Protein AF-A0A4Y9YNP5-F1 (afdb_monomer)

Organism: NCBI:txid34475

Mean predicted aligned error: 10.09 Å

InterPro domains:
  IPR002587 Myo-inositol-1-phosphate synthase [PF07994] (88-258)
  IPR002587 Myo-inositol-1-phosphate synthase [PTHR11510] (35-258)
  IPR036291 NAD(P)-binding domain superfamily [SSF51735] (36-258)

Secondary structure (DSSP, 8-state):
-PPP------TT--PPPTTS-SSPPPTTT---SS------TTEEE-SSEEEEEEEEEEEEEEEETTEEEEEEEEEEEEEEEESSPP-EEEEEETTTSHHHHHHHHHHHHHHTT--EEETTEEE----TT-HHHH-EEEEEE-TTT-PEEEEEGGGSS----GGG-EEEEEESS---HHHHHHHH--S-HHHHHHHHHHHHHT-PPEEBP--GGGS-GGGGGG--SBPSSS-HHHHHHHHHHHT-GGGGT-SEEEEEE-SPPPPPPP---------------S---EEE----

Nearest PDB structures (foldseek):
  9f2k-assembly1_A  TM=9.676E-01  e=1.048E-27  Thermochaetoides thermophila DSM 1495
  1p1f-assembly1_A-2  TM=9.508E-01  e=9.147E-27  Saccharomyces cerevisiae
  1p1h-assembly1_B  TM=9.518E-01  e=2.125E-26  Saccharomyces cerevisiae
  1vko-assembly1_A  TM=9.655E-01  e=9.568E-26  Caenorhabditis elegans
  1jki-assembly1_A  TM=9.492E-01  e=1.458E-25  Saccharomyces cerevisiae

pLDDT: mean 84.92, std 21.15, range [25.58, 98.62]

Radius of gyration: 25.29 Å; Cα contacts (8 Å, |Δi|>4): 426; chains: 1; bounding box: 4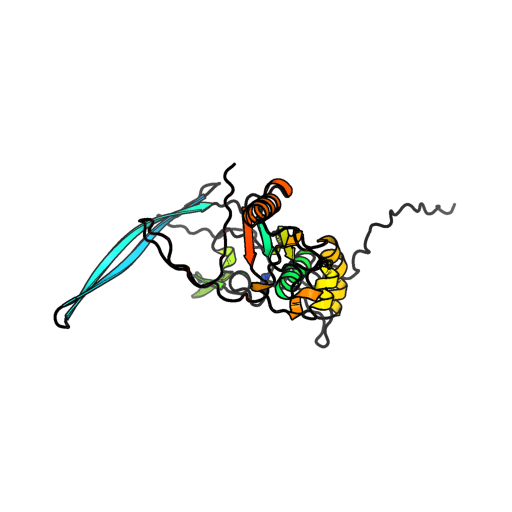9×92×60 Å

Solvent-accessible surface area (backbone atoms only — not comparable to full-atom values): 17930 Å² total; per-residue (Å²): 137,83,84,80,85,83,84,84,79,73,94,77,69,72,76,77,62,98,57,71,54,94,62,79,78,34,78,39,66,54,81,78,94,72,80,76,80,73,95,45,99,50,41,50,79,57,93,56,35,39,39,35,61,44,73,53,70,52,67,49,76,48,77,57,99,88,43,79,48,75,44,80,41,77,45,82,43,80,47,77,44,62,50,72,66,61,51,31,32,42,33,23,37,22,26,46,34,57,60,35,23,50,52,50,48,48,34,49,23,50,63,69,45,47,57,31,65,52,101,89,41,82,45,71,38,61,35,81,90,35,67,52,42,58,34,66,42,77,80,49,59,40,88,90,76,68,46,75,42,69,42,48,49,50,56,72,52,72,56,78,55,72,72,63,51,44,80,51,32,21,12,38,37,59,51,36,32,33,57,22,37,62,72,47,67,78,67,58,67,51,45,48,64,69,43,31,67,63,32,46,71,69,34,51,42,40,63,17,87,77,62,69,95,41,46,67,78,85,49,58,89,48,50,77,19,49,53,86,80,84,57,65,67,61,52,51,53,51,54,53,60,70,67,42,42,72,87,75,69,35,74,40,44,39,42,42,77,55,52,80,86,61,63,83,76,78,86,71,83,70,80,93,68,97,73,91,82,81,92,78,89,72,87,71,71,53,74,58,79,79,75,134

Sequence (292 aa):
MAPYPTANSSGLNTPESELESVLPVHPTAARRPNPIVVQSEQTAYSDEYITSSFTNRGAAVTVTDGQYLVTPTAQQYELQTARKVAKTGLMMVGWGGNNGTTLSATILANRHNIVWHTKSGVQQPNYIGSLLRASTVRLGSDPSTGKDVHVPVSDVLPMVHPNDLVLGGWDISGARMDEAMKRAQVLDWDLQRQVMPHMAALGKPLPSIYYPDFTATNQEARADHAIPGKDKQANLEHLRADASKAKHRLDRAFVSWTEHPMLHSHPCPRPTRSAPRPGASGVVCCTYTARP

Structure (mmCIF, N/CA/C/O backbone):
data_AF-A0A4Y9YNP5-F1
#
_entry.id   AF-A0A4Y9YNP5-F1
#
loop_
_atom_site.group_PDB
_atom_site.id
_atom_site.type_symbol
_atom_site.label_atom_id
_atom_site.label_alt_id
_atom_site.label_comp_id
_atom_site.label_asym_id
_atom_site.label_entity_id
_atom_site.label_seq_id
_atom_site.pdbx_PDB_ins_code
_atom_site.Cartn_x
_atom_site.Cartn_y
_atom_site.Cartn_z
_atom_site.occupancy
_atom_site.B_iso_or_equiv
_atom_site.auth_seq_id
_atom_site.auth_comp_id
_atom_site.auth_asym_id
_atom_site.auth_atom_id
_atom_site.pdbx_PDB_model_num
ATOM 1 N N . MET A 1 1 ? 1.404 -55.967 -25.606 1.00 40.06 1 MET A N 1
ATOM 2 C CA . MET A 1 1 ? 0.999 -54.668 -26.181 1.00 40.06 1 MET A CA 1
ATOM 3 C C . MET A 1 1 ? 1.544 -53.584 -25.273 1.00 40.06 1 MET A C 1
ATOM 5 O O . MET A 1 1 ? 1.126 -53.519 -24.126 1.00 40.06 1 MET A O 1
ATOM 9 N N . ALA A 1 2 ? 2.537 -52.827 -25.732 1.00 30.25 2 ALA A N 1
ATOM 10 C CA . ALA A 1 2 ? 3.023 -51.649 -25.019 1.00 30.25 2 ALA A CA 1
ATOM 11 C C . ALA A 1 2 ? 2.118 -50.455 -25.377 1.00 30.25 2 ALA A C 1
ATOM 13 O O . ALA A 1 2 ? 1.790 -50.317 -26.559 1.00 30.25 2 ALA A O 1
ATOM 14 N N . PRO A 1 3 ? 1.690 -49.611 -24.425 1.00 42.09 3 PRO A N 1
ATOM 15 C CA . PRO A 1 3 ? 0.981 -48.392 -24.773 1.00 42.09 3 PRO A CA 1
ATOM 16 C C . PRO A 1 3 ? 1.959 -47.315 -25.262 1.00 42.09 3 PRO A C 1
ATOM 18 O O . PRO A 1 3 ? 3.002 -47.069 -24.659 1.00 42.09 3 PRO A O 1
ATOM 21 N N . TYR A 1 4 ? 1.589 -46.686 -26.377 1.00 31.94 4 TYR A N 1
ATOM 22 C CA . TYR A 1 4 ? 2.235 -45.515 -26.965 1.00 31.94 4 TYR A CA 1
ATOM 23 C C . TYR A 1 4 ? 2.168 -44.2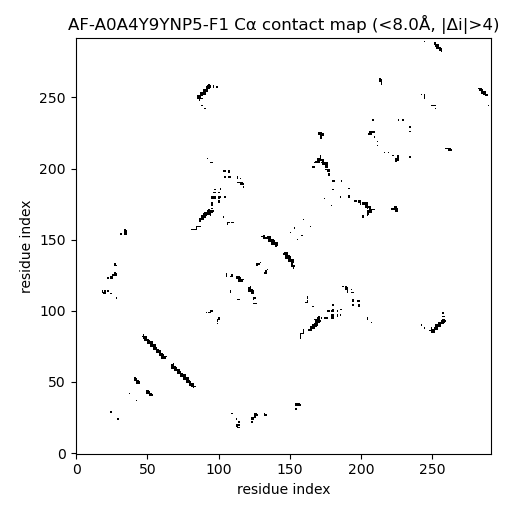97 -26.023 1.00 31.94 4 TYR A C 1
ATOM 25 O O . TYR A 1 4 ? 1.113 -44.061 -25.430 1.00 31.94 4 TYR A O 1
ATOM 33 N N . PRO A 1 5 ? 3.219 -43.461 -25.938 1.00 39.62 5 PRO A N 1
ATOM 34 C CA . PRO A 1 5 ? 3.131 -42.166 -25.281 1.00 39.62 5 PRO A CA 1
ATOM 35 C C . PRO A 1 5 ? 2.550 -41.129 -26.251 1.00 39.62 5 PRO A C 1
ATOM 37 O O . PRO A 1 5 ? 3.166 -40.781 -27.258 1.00 39.62 5 PRO A O 1
ATOM 40 N N . THR A 1 6 ? 1.364 -40.602 -25.949 1.00 37.00 6 THR A N 1
ATOM 41 C CA . THR A 1 6 ? 0.848 -39.399 -26.613 1.00 37.00 6 THR A CA 1
ATOM 42 C C . THR A 1 6 ? 1.466 -38.168 -25.963 1.00 37.00 6 THR A C 1
ATOM 44 O O . THR A 1 6 ? 1.042 -37.732 -24.893 1.00 37.00 6 THR A O 1
ATOM 47 N N . ALA A 1 7 ? 2.478 -37.610 -26.622 1.00 42.31 7 ALA A N 1
ATOM 48 C CA . ALA A 1 7 ? 2.955 -36.261 -26.371 1.00 42.31 7 ALA A CA 1
ATOM 49 C C . ALA A 1 7 ? 1.998 -35.258 -27.029 1.00 42.31 7 ALA A C 1
ATOM 51 O O . ALA A 1 7 ? 1.782 -35.321 -28.234 1.00 42.31 7 ALA A O 1
ATOM 52 N N . ASN A 1 8 ? 1.439 -34.351 -26.228 1.00 38.41 8 ASN A N 1
ATOM 53 C CA . ASN A 1 8 ? 0.962 -33.025 -26.634 1.00 38.41 8 ASN A CA 1
ATOM 54 C C . ASN A 1 8 ? 0.889 -32.152 -25.371 1.00 38.41 8 ASN A C 1
ATOM 56 O O . ASN A 1 8 ? -0.183 -31.850 -24.856 1.00 38.41 8 ASN A O 1
ATOM 60 N N . SER A 1 9 ? 2.058 -31.793 -24.835 1.00 39.81 9 SER A N 1
ATOM 61 C CA . SER A 1 9 ? 2.183 -30.726 -23.840 1.00 39.81 9 SER A CA 1
ATOM 62 C C . SER A 1 9 ? 2.574 -29.454 -24.585 1.00 39.81 9 SER A C 1
ATOM 64 O O . SER A 1 9 ? 3.670 -29.359 -25.139 1.00 39.81 9 SER A O 1
ATOM 66 N N . SER A 1 10 ? 1.652 -28.497 -24.673 1.00 40.81 10 SER A N 1
ATOM 67 C CA . SER A 1 10 ? 1.945 -27.150 -25.159 1.00 40.81 10 SER A CA 1
ATOM 68 C C . SER A 1 10 ? 2.973 -26.502 -24.229 1.00 40.81 10 SER A C 1
ATOM 70 O O . SER A 1 10 ? 2.721 -26.381 -23.031 1.00 40.81 10 SER A O 1
ATOM 72 N N . GLY A 1 11 ? 4.116 -26.079 -24.775 1.00 38.00 11 GLY A N 1
ATOM 73 C CA . GLY A 1 11 ? 5.267 -25.511 -24.058 1.00 38.00 11 GLY A CA 1
ATOM 74 C C . GLY A 1 11 ? 5.053 -24.127 -23.426 1.00 38.00 11 GLY A C 1
ATOM 75 O O . GLY A 1 11 ? 5.903 -23.256 -23.569 1.00 38.00 11 GLY A O 1
ATOM 76 N N . LEU A 1 12 ? 3.925 -23.919 -22.745 1.00 38.62 12 LEU A N 1
ATOM 77 C CA . LEU A 1 12 ? 3.617 -22.739 -21.926 1.00 38.62 12 LEU A CA 1
ATOM 78 C C . LEU A 1 12 ? 3.417 -23.073 -20.443 1.00 38.62 12 LEU A C 1
ATOM 80 O O . LEU A 1 12 ? 3.200 -22.169 -19.640 1.00 38.62 12 LEU A O 1
ATOM 84 N N . ASN A 1 13 ? 3.534 -24.343 -20.060 1.00 44.06 13 ASN A N 1
ATOM 85 C CA . ASN A 1 13 ? 3.583 -24.705 -18.654 1.00 44.06 13 ASN A CA 1
ATOM 86 C C . ASN A 1 13 ? 5.004 -24.435 -18.158 1.00 44.06 13 ASN A C 1
ATOM 88 O O . ASN A 1 13 ? 5.911 -25.243 -18.361 1.00 44.06 13 ASN A O 1
ATOM 92 N N . THR A 1 14 ? 5.206 -23.271 -17.533 1.00 48.66 14 THR A N 1
ATOM 93 C CA . THR A 1 14 ? 6.272 -23.109 -16.539 1.00 48.66 14 THR A CA 1
ATOM 94 C C . THR A 1 14 ? 6.210 -24.343 -15.640 1.00 48.66 14 THR A C 1
ATOM 96 O O . THR A 1 14 ? 5.106 -24.651 -15.183 1.00 48.66 14 THR A O 1
ATOM 99 N N . PRO A 1 15 ? 7.313 -25.077 -15.418 1.00 44.16 15 PRO A N 1
ATOM 100 C CA . PRO A 1 15 ? 7.295 -26.168 -14.459 1.00 44.16 15 PRO A CA 1
ATOM 101 C C . PRO A 1 15 ? 6.718 -25.621 -13.157 1.00 44.16 15 PRO A C 1
ATOM 103 O O . PRO A 1 15 ? 7.224 -24.614 -12.649 1.00 44.16 15 PRO A O 1
ATOM 106 N N . GLU A 1 16 ? 5.632 -26.223 -12.666 1.00 48.53 16 GLU A N 1
ATOM 107 C CA . GLU A 1 16 ? 5.240 -26.041 -11.274 1.00 48.53 16 GLU A CA 1
ATOM 108 C C . GLU A 1 16 ? 6.506 -26.312 -10.468 1.00 48.53 16 GLU A C 1
ATOM 110 O O . GLU A 1 16 ? 7.158 -27.347 -10.631 1.00 48.53 16 GLU A O 1
ATOM 115 N N . SER A 1 17 ? 6.954 -25.302 -9.726 1.00 46.56 17 SER A N 1
ATOM 116 C CA . SER A 1 17 ? 8.109 -25.452 -8.859 1.00 46.56 17 SER A CA 1
ATOM 117 C C . SER A 1 17 ? 7.835 -26.666 -7.977 1.00 46.56 17 SER A C 1
ATOM 119 O O . SER A 1 17 ? 6.817 -26.684 -7.292 1.00 46.56 17 SER A O 1
ATOM 121 N N . GLU A 1 18 ? 8.741 -27.646 -7.922 1.00 46.19 18 GLU A N 1
ATOM 122 C CA . GLU A 1 18 ? 8.667 -28.771 -6.968 1.00 46.19 18 GLU A CA 1
ATOM 123 C C . GLU A 1 18 ? 8.714 -28.305 -5.486 1.00 46.19 18 GLU A C 1
ATOM 125 O O . GLU A 1 18 ? 8.817 -29.107 -4.562 1.00 46.19 18 GLU A O 1
ATOM 130 N N . LEU A 1 19 ? 8.638 -26.989 -5.253 1.00 46.97 19 LEU A N 1
ATOM 131 C CA . LEU A 1 19 ? 8.543 -26.286 -3.983 1.00 46.97 19 LEU A CA 1
ATOM 132 C C . LEU A 1 19 ? 7.240 -25.465 -3.881 1.00 46.97 19 LEU A C 1
ATOM 134 O O . LEU A 1 19 ? 7.258 -24.358 -3.337 1.00 46.97 19 LEU A O 1
ATOM 138 N N . GLU A 1 20 ? 6.102 -25.966 -4.375 1.00 48.69 20 GLU A N 1
ATOM 139 C CA . GLU A 1 20 ? 4.815 -25.532 -3.811 1.00 48.69 20 GLU A CA 1
ATOM 140 C C . GLU A 1 20 ? 4.861 -25.772 -2.291 1.00 48.69 20 GLU A C 1
ATOM 142 O O . GLU A 1 20 ? 5.236 -26.843 -1.814 1.00 48.69 20 GLU A O 1
ATOM 147 N N . SER A 1 21 ? 4.639 -24.702 -1.525 1.00 55.56 21 SER A N 1
ATOM 148 C CA . SER A 1 21 ? 5.265 -24.501 -0.215 1.00 55.56 21 SER A CA 1
ATOM 149 C C . SER A 1 21 ? 5.088 -25.656 0.780 1.00 55.56 21 SER A C 1
ATOM 151 O O . SER A 1 21 ? 3.981 -25.957 1.227 1.00 55.56 21 SER A O 1
ATOM 153 N N . VAL A 1 22 ? 6.206 -26.172 1.283 1.00 63.94 22 VAL A N 1
ATOM 154 C CA . VAL A 1 22 ? 6.247 -27.049 2.468 1.00 63.94 22 VAL A CA 1
ATOM 155 C C . VAL A 1 22 ? 5.885 -26.299 3.765 1.00 63.94 22 VAL A C 1
ATOM 157 O O . VAL A 1 22 ? 5.707 -26.914 4.814 1.00 63.94 22 VAL A O 1
ATOM 160 N N . LEU A 1 23 ? 5.810 -24.963 3.713 1.00 82.00 23 LEU A N 1
ATOM 161 C CA . LEU A 1 23 ? 5.603 -24.087 4.865 1.00 82.00 23 LEU A CA 1
ATOM 162 C C . LEU A 1 23 ? 4.195 -23.469 4.878 1.00 82.00 23 LEU A C 1
ATOM 164 O O . LEU A 1 23 ? 3.677 -23.091 3.825 1.00 82.00 23 LEU A O 1
ATOM 168 N N . PRO A 1 24 ? 3.577 -23.305 6.063 1.00 89.75 24 PRO A N 1
ATOM 169 C CA . PRO A 1 24 ? 2.290 -22.631 6.181 1.00 89.75 24 PRO A CA 1
ATOM 170 C C . PRO A 1 24 ? 2.404 -21.145 5.815 1.00 89.75 24 PRO A C 1
ATOM 172 O O . PRO A 1 24 ? 3.421 -20.495 6.068 1.00 89.75 24 PRO A O 1
ATOM 175 N N . VAL A 1 25 ? 1.317 -20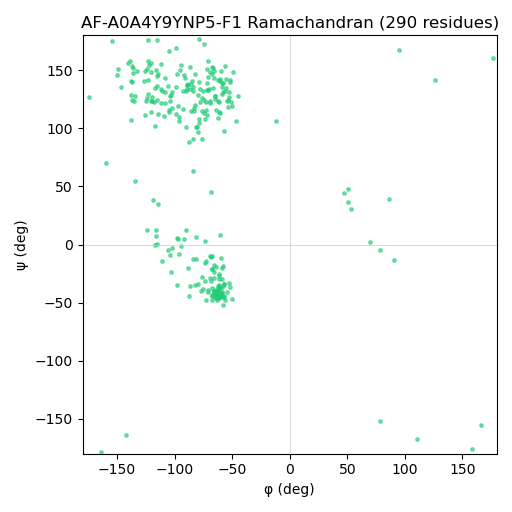.578 5.280 1.00 93.31 25 VAL A N 1
ATOM 176 C CA . VAL A 1 25 ? 1.217 -19.139 4.985 1.00 93.31 25 VAL A CA 1
ATOM 177 C C . VAL A 1 25 ? 1.569 -18.320 6.228 1.00 93.31 25 VAL A C 1
ATOM 179 O O . VAL A 1 25 ? 1.051 -18.564 7.320 1.00 93.31 25 VAL A O 1
ATOM 182 N N . HIS A 1 26 ? 2.439 -17.320 6.065 1.00 96.06 26 HIS A N 1
ATOM 183 C CA . HIS A 1 26 ? 2.859 -16.473 7.178 1.00 96.06 26 HIS A CA 1
ATOM 184 C C . HIS A 1 26 ? 1.659 -15.737 7.809 1.00 96.06 26 HIS A C 1
ATOM 186 O O . HIS A 1 26 ? 0.827 -15.210 7.065 1.00 96.06 26 HIS A O 1
ATOM 192 N N . PRO A 1 27 ? 1.576 -15.583 9.147 1.00 94.75 27 PRO A N 1
ATOM 193 C CA . PRO A 1 27 ? 0.446 -14.911 9.802 1.00 94.75 27 PRO A CA 1
ATOM 194 C C . PRO A 1 27 ? 0.130 -13.507 9.263 1.00 94.75 27 PRO A C 1
ATOM 196 O O . PRO A 1 27 ? -1.030 -13.119 9.186 1.00 94.75 27 PRO A O 1
ATOM 199 N N . THR A 1 28 ? 1.142 -12.756 8.820 1.00 96.44 28 THR A N 1
ATOM 200 C CA . THR A 1 28 ? 0.956 -11.410 8.234 1.00 96.44 28 THR A CA 1
ATOM 201 C C . THR A 1 28 ? 0.367 -11.426 6.815 1.00 96.44 28 THR A C 1
ATOM 203 O O . THR A 1 28 ? -0.149 -10.414 6.339 1.00 96.44 28 THR A O 1
ATOM 206 N N . ALA A 1 29 ? 0.386 -12.569 6.132 1.00 95.88 29 ALA A N 1
ATOM 207 C CA . ALA A 1 29 ? -0.258 -12.801 4.836 1.00 95.88 29 ALA A CA 1
ATOM 208 C C . ALA A 1 29 ? -1.558 -13.620 4.956 1.00 95.88 29 ALA A C 1
ATOM 210 O O . ALA A 1 29 ? -2.304 -13.744 3.987 1.00 95.88 29 ALA A O 1
ATOM 211 N N . ALA A 1 30 ? -1.848 -14.160 6.142 1.00 93.38 30 ALA A N 1
ATOM 212 C CA . ALA A 1 30 ? -3.045 -14.946 6.390 1.00 93.38 30 ALA A CA 1
ATOM 213 C C . ALA A 1 30 ? -4.316 -14.088 6.307 1.00 93.38 30 ALA A C 1
ATOM 215 O O . ALA A 1 30 ? -4.340 -12.911 6.683 1.00 93.38 30 ALA A O 1
ATOM 216 N N . ARG A 1 31 ? -5.403 -14.698 5.835 1.00 90.88 31 ARG A N 1
ATOM 217 C CA . ARG A 1 31 ? -6.734 -14.087 5.799 1.00 90.88 31 ARG A CA 1
ATOM 218 C C . ARG A 1 31 ? -7.591 -14.701 6.889 1.00 90.88 31 ARG A C 1
ATOM 220 O O . ARG A 1 31 ? -7.604 -15.922 7.036 1.00 90.88 31 ARG A O 1
ATOM 227 N N . ARG A 1 32 ? -8.339 -13.875 7.617 1.00 84.88 32 ARG A N 1
ATOM 228 C CA . ARG A 1 32 ? -9.378 -14.384 8.510 1.00 84.88 32 ARG A CA 1
ATOM 229 C C . ARG A 1 32 ? -10.688 -14.565 7.741 1.00 84.88 32 ARG A C 1
ATOM 231 O O . ARG A 1 32 ? -11.074 -13.662 7.004 1.00 84.88 32 ARG A O 1
ATOM 238 N N . PRO A 1 33 ? -11.371 -15.711 7.900 1.00 82.62 33 PRO A N 1
ATOM 239 C CA . PRO A 1 33 ? -12.609 -15.985 7.176 1.00 82.62 33 PRO A CA 1
ATOM 240 C C . PRO A 1 33 ? -13.808 -15.219 7.747 1.00 82.62 33 PRO A C 1
ATOM 242 O O . PRO A 1 33 ? -14.740 -14.910 7.012 1.00 82.62 33 PRO A O 1
ATOM 245 N N . ASN A 1 34 ? -13.778 -14.901 9.045 1.00 88.75 34 ASN A N 1
ATOM 246 C CA . ASN A 1 34 ? -14.912 -14.329 9.762 1.00 88.75 34 ASN A CA 1
ATOM 247 C C . ASN A 1 34 ? -14.628 -12.877 10.167 1.00 88.75 34 ASN A C 1
ATOM 249 O O . ASN A 1 34 ? -13.549 -12.608 10.706 1.00 88.75 34 ASN A O 1
ATOM 253 N N . PRO A 1 35 ? -15.581 -11.950 9.955 1.00 90.75 35 PRO A N 1
ATOM 254 C CA . PRO A 1 35 ? -15.455 -10.579 10.424 1.00 90.75 35 PRO A CA 1
ATOM 255 C C . PRO A 1 35 ? -15.594 -10.498 11.947 1.00 90.75 35 PRO A C 1
ATOM 257 O O . PRO A 1 35 ? -16.224 -11.345 12.583 1.00 90.75 35 PRO A O 1
ATOM 260 N N . ILE A 1 36 ? -15.054 -9.428 12.526 1.00 93.38 36 ILE A N 1
ATOM 261 C CA . ILE A 1 36 ? -15.312 -9.068 13.921 1.00 93.38 36 ILE A CA 1
ATOM 262 C C . ILE A 1 36 ? -16.718 -8.468 14.016 1.00 93.38 36 ILE A C 1
ATOM 264 O O . ILE A 1 36 ? -17.082 -7.587 13.235 1.00 93.38 36 ILE A O 1
ATOM 268 N N . VAL A 1 37 ? -17.497 -8.934 14.991 1.00 94.75 37 VAL A N 1
ATOM 269 C CA . VAL A 1 37 ? -18.838 -8.420 15.290 1.00 94.75 37 VAL A CA 1
ATOM 270 C C . VAL A 1 37 ? -18.820 -7.796 16.679 1.00 94.75 37 VAL A C 1
ATOM 272 O O . VAL A 1 37 ? -18.451 -8.450 17.652 1.00 94.75 37 VAL A O 1
ATOM 275 N N . VAL A 1 38 ? -19.217 -6.529 16.764 1.00 96.06 38 VAL A N 1
ATOM 276 C CA . VAL A 1 38 ? -19.339 -5.775 18.012 1.00 96.06 38 VAL A CA 1
ATOM 277 C C . VAL A 1 38 ? -20.820 -5.667 18.345 1.00 96.06 38 VAL A C 1
ATOM 279 O O . VAL A 1 38 ? -21.582 -5.031 17.623 1.00 96.06 38 VAL A O 1
ATOM 282 N N . GLN A 1 39 ? -21.235 -6.297 19.440 1.00 96.06 39 GLN A N 1
ATOM 283 C CA . GLN A 1 39 ? -22.596 -6.165 19.954 1.00 96.06 39 GLN A CA 1
ATOM 284 C C . GLN A 1 39 ? -22.703 -4.855 20.739 1.00 96.06 39 GLN A C 1
ATOM 286 O O . GLN A 1 39 ? -22.218 -4.756 21.863 1.00 96.06 39 GLN A O 1
ATOM 291 N N . SER A 1 40 ? -23.282 -3.830 20.116 1.00 96.31 40 SER A N 1
ATOM 292 C CA . SER A 1 40 ? -23.447 -2.498 20.698 1.00 96.31 40 SER A CA 1
ATOM 293 C C . SER A 1 40 ? -24.693 -1.830 20.129 1.00 96.31 40 SER A C 1
ATOM 295 O O . SER A 1 40 ? -24.981 -1.973 18.946 1.00 96.31 40 SER A O 1
ATOM 297 N N . GLU A 1 41 ? -25.388 -1.035 20.940 1.00 97.12 41 GLU A N 1
ATOM 298 C CA . GLU A 1 41 ? -26.494 -0.177 20.482 1.00 97.12 41 GLU A CA 1
ATOM 299 C C . GLU A 1 41 ? -26.021 0.912 19.504 1.00 97.12 41 GLU A C 1
ATOM 301 O O . GLU A 1 41 ? -26.808 1.464 18.740 1.00 97.12 41 GLU A O 1
ATOM 306 N N . GLN A 1 42 ? -24.716 1.207 19.502 1.00 97.25 42 GLN A N 1
ATOM 307 C CA . GLN A 1 42 ? -24.083 2.206 18.639 1.00 97.25 42 GLN A CA 1
ATOM 308 C C . GLN A 1 42 ? -23.564 1.622 17.324 1.00 97.25 42 GLN A C 1
ATOM 310 O O . GLN A 1 42 ? -22.868 2.312 16.583 1.00 97.25 42 GLN A O 1
ATOM 315 N N . THR A 1 43 ? -23.796 0.339 17.037 1.00 97.31 43 THR A N 1
ATOM 316 C CA . THR A 1 43 ? -23.297 -0.308 15.818 1.00 97.31 43 THR A CA 1
ATOM 317 C C . THR A 1 43 ? -24.362 -1.210 15.218 1.00 97.31 43 THR A C 1
ATOM 319 O O . THR A 1 43 ? -24.903 -2.082 15.887 1.00 97.31 43 THR A O 1
ATOM 322 N N . ALA A 1 44 ? -24.632 -1.026 13.929 1.00 97.31 44 ALA A N 1
ATOM 323 C CA . ALA A 1 44 ? -25.550 -1.863 13.173 1.00 97.31 44 ALA A CA 1
ATOM 324 C C . ALA A 1 44 ? -24.872 -2.423 11.919 1.00 97.31 44 ALA A C 1
ATOM 326 O O . ALA A 1 44 ? -23.979 -1.805 11.331 1.00 97.31 44 ALA A O 1
ATOM 327 N N . TYR A 1 45 ? -25.317 -3.611 11.520 1.00 97.25 45 TYR A N 1
ATOM 328 C CA . TYR A 1 45 ? -24.783 -4.360 10.391 1.00 97.25 45 TYR A CA 1
ATOM 329 C C . TYR A 1 45 ? -25.914 -4.662 9.408 1.00 97.25 45 TYR A C 1
ATOM 331 O O . TYR A 1 45 ? -26.921 -5.255 9.784 1.00 97.25 45 TYR A O 1
ATOM 339 N N . SER A 1 46 ? -25.726 -4.288 8.146 1.00 96.06 46 SER A N 1
ATOM 340 C CA . SER A 1 46 ? -26.512 -4.775 7.008 1.00 96.06 46 SER A CA 1
ATOM 341 C C . SER A 1 46 ? -25.612 -5.579 6.074 1.00 96.06 46 SER A C 1
ATOM 343 O O . SER A 1 46 ? -24.402 -5.649 6.295 1.00 96.06 46 SER A O 1
ATOM 345 N N . ASP A 1 47 ? -26.154 -6.173 5.013 1.00 94.94 47 ASP A N 1
ATOM 346 C CA . ASP A 1 47 ? -25.338 -6.885 4.017 1.00 94.94 47 ASP A CA 1
ATOM 347 C C . ASP A 1 47 ? -24.325 -5.964 3.318 1.00 94.94 47 ASP A C 1
ATOM 349 O O . ASP A 1 47 ? -23.222 -6.387 2.967 1.00 94.94 47 ASP A O 1
ATOM 353 N N . GLU A 1 48 ? -24.657 -4.680 3.180 1.00 96.88 48 GLU A N 1
ATOM 354 C CA . GLU A 1 48 ? -23.846 -3.711 2.444 1.00 96.88 48 GLU A CA 1
ATOM 355 C C . GLU A 1 48 ? -22.936 -2.864 3.339 1.00 96.88 48 GLU A C 1
ATOM 357 O O . GLU A 1 48 ? -21.813 -2.543 2.936 1.00 96.88 48 GLU A O 1
ATOM 362 N N . TYR A 1 49 ? -23.380 -2.515 4.551 1.00 97.94 49 TYR A N 1
ATOM 363 C CA . TYR A 1 49 ? -22.718 -1.509 5.384 1.00 97.94 49 TYR A CA 1
ATOM 364 C C . TYR A 1 49 ? -22.605 -1.908 6.857 1.00 97.94 49 TYR A C 1
ATOM 366 O O . TYR A 1 49 ? -23.417 -2.650 7.405 1.00 97.94 49 TYR A O 1
ATOM 374 N N . ILE A 1 50 ? -21.583 -1.350 7.500 1.00 98.00 50 ILE A N 1
ATOM 375 C CA . ILE A 1 50 ? -21.477 -1.197 8.951 1.00 98.00 50 ILE A CA 1
ATOM 376 C C . ILE A 1 50 ? -21.758 0.274 9.240 1.00 98.00 50 ILE A C 1
ATOM 378 O O . ILE A 1 50 ? -21.073 1.141 8.689 1.00 98.00 50 ILE A O 1
ATOM 382 N N . THR A 1 51 ? -22.745 0.565 10.077 1.00 98.00 51 THR A N 1
ATOM 383 C CA . THR A 1 51 ? -23.026 1.929 10.542 1.00 98.00 51 THR A CA 1
ATOM 384 C C . THR A 1 51 ? -22.701 2.040 12.019 1.00 98.00 51 THR A C 1
ATOM 386 O O . THR A 1 51 ? -23.121 1.178 12.793 1.00 98.00 51 THR A O 1
ATOM 389 N N . SER A 1 52 ? -21.973 3.081 12.415 1.00 98.06 52 SER A N 1
ATOM 390 C CA . SER A 1 52 ? -21.648 3.332 13.815 1.00 98.06 52 SER A CA 1
ATOM 391 C C . SER A 1 52 ? -21.773 4.797 14.208 1.00 98.06 52 SER A C 1
ATOM 393 O O . SER A 1 52 ? -21.365 5.694 13.470 1.00 98.06 52 SER A O 1
ATOM 395 N N . SER A 1 53 ? -22.288 5.023 15.411 1.00 97.94 53 SER A N 1
ATOM 396 C CA . SER A 1 53 ? -22.342 6.340 16.035 1.00 97.94 53 SER A CA 1
ATOM 397 C C . SER A 1 53 ? -21.106 6.553 16.913 1.00 97.94 53 SER A C 1
ATOM 399 O O . SER A 1 53 ? -20.711 5.690 17.697 1.00 97.94 53 SER A O 1
ATOM 401 N N . PHE A 1 54 ? -20.455 7.707 16.771 1.00 97.44 54 PHE A N 1
ATOM 402 C CA . PHE A 1 54 ? -19.246 8.065 17.514 1.00 97.44 54 PHE A CA 1
ATOM 403 C C . PHE A 1 54 ? -19.340 9.491 18.052 1.00 97.44 54 PHE A C 1
ATOM 405 O O . PHE A 1 54 ? -19.579 10.441 17.310 1.00 97.44 54 PHE A O 1
ATOM 412 N N . THR A 1 55 ? -19.103 9.669 19.351 1.00 97.94 55 THR A N 1
ATOM 413 C CA . THR A 1 55 ? -18.976 11.000 19.956 1.00 97.94 55 THR A CA 1
ATOM 414 C C . THR A 1 55 ? -17.505 11.381 20.059 1.00 97.94 55 THR A C 1
ATOM 416 O O . THR A 1 55 ? -16.791 10.891 20.936 1.00 97.94 55 THR A O 1
ATOM 419 N N . ASN A 1 56 ? -17.064 12.304 19.206 1.00 97.56 56 ASN A N 1
ATOM 420 C CA . ASN A 1 56 ? -15.753 12.924 19.331 1.00 97.56 56 ASN A CA 1
ATOM 421 C C . ASN A 1 56 ? -15.778 13.921 20.495 1.00 97.56 56 ASN A C 1
ATOM 423 O O . ASN A 1 56 ? -16.483 14.932 20.436 1.00 97.56 56 ASN A O 1
ATOM 427 N N . ARG A 1 57 ? -15.034 13.622 21.559 1.00 98.19 57 ARG A N 1
ATOM 428 C CA . ARG A 1 57 ? -14.929 14.478 22.744 1.00 98.19 57 ARG A CA 1
ATOM 429 C C . ARG A 1 57 ? -13.610 15.238 22.708 1.00 98.19 57 ARG A C 1
ATOM 431 O O . ARG A 1 57 ? -12.559 14.637 22.509 1.00 98.19 57 ARG A O 1
ATOM 438 N N . GLY A 1 58 ? -13.675 16.546 22.919 1.00 97.62 58 GLY A N 1
ATOM 439 C CA . GLY A 1 58 ? -12.515 17.431 22.938 1.00 97.62 58 GLY A CA 1
ATOM 440 C C . GLY A 1 58 ? -12.648 18.511 24.003 1.00 97.62 58 GLY A C 1
ATOM 441 O O . GLY A 1 58 ? -13.475 18.415 24.911 1.00 97.62 58 GLY A O 1
ATOM 442 N N . ALA A 1 59 ? -11.828 19.551 23.888 1.00 97.94 59 ALA A N 1
ATOM 443 C CA . ALA A 1 59 ? -11.929 20.736 24.725 1.00 97.94 59 ALA A CA 1
ATOM 444 C C . ALA A 1 59 ? -11.512 21.985 23.941 1.00 97.94 59 ALA A C 1
ATOM 446 O O . ALA A 1 59 ? -10.503 21.974 23.236 1.00 97.94 59 ALA A O 1
ATOM 447 N N . ALA A 1 60 ? -12.282 23.062 24.078 1.00 97.25 60 ALA A N 1
ATOM 448 C CA . ALA A 1 60 ? -11.896 24.396 23.643 1.00 97.25 60 ALA A CA 1
ATOM 449 C C . ALA A 1 60 ? -11.189 25.108 24.801 1.00 97.25 60 ALA A C 1
ATOM 451 O O . ALA A 1 60 ? -11.684 25.092 25.928 1.00 97.25 60 ALA A O 1
ATOM 452 N N . VAL A 1 61 ? -10.038 25.722 24.531 1.00 97.88 61 VAL A N 1
ATOM 453 C CA . VAL A 1 61 ? -9.244 26.422 25.547 1.00 97.88 61 VAL A CA 1
ATOM 454 C C . VAL A 1 61 ? -9.117 27.886 25.157 1.00 97.88 61 VAL A C 1
ATOM 456 O O . VAL A 1 61 ? -8.625 28.198 24.074 1.00 97.88 61 VAL A O 1
ATOM 459 N N . THR A 1 62 ? -9.537 28.778 26.049 1.00 97.19 62 THR A N 1
ATOM 460 C CA . THR A 1 62 ? -9.301 30.221 25.935 1.00 97.19 62 THR A CA 1
ATOM 461 C C . THR A 1 62 ? -8.406 30.680 27.074 1.00 97.19 62 THR A C 1
ATOM 463 O O . THR A 1 62 ? -8.605 30.271 28.219 1.00 97.19 62 THR A O 1
ATOM 466 N N . VAL A 1 63 ? -7.430 31.530 26.758 1.00 97.56 63 VAL A N 1
ATOM 467 C CA . VAL A 1 63 ? -6.510 32.107 27.742 1.00 97.56 63 VAL A CA 1
ATOM 468 C C . VAL A 1 63 ? -6.791 33.599 27.851 1.00 97.56 63 VAL A C 1
ATOM 470 O O . VAL A 1 63 ? -6.714 34.319 26.856 1.00 97.56 63 VAL A O 1
ATOM 473 N N . THR A 1 64 ? -7.124 34.062 29.051 1.00 95.50 64 THR A N 1
ATOM 474 C CA . THR A 1 64 ? -7.374 35.479 29.346 1.00 95.50 64 THR A CA 1
ATOM 475 C C . THR A 1 64 ? -6.655 35.819 30.640 1.00 95.50 64 THR A C 1
ATOM 477 O O . THR A 1 64 ? -6.827 35.118 31.631 1.00 95.50 64 THR A O 1
ATOM 480 N N . ASP A 1 65 ? -5.778 36.824 30.604 1.00 94.69 65 ASP A N 1
ATOM 481 C CA . ASP A 1 65 ? -4.968 37.267 31.751 1.00 94.69 65 ASP A CA 1
ATOM 482 C C . ASP A 1 65 ? -4.212 36.131 32.474 1.00 94.69 65 ASP A C 1
ATOM 484 O O . ASP A 1 65 ? -4.073 36.111 33.694 1.00 94.69 65 ASP A O 1
ATOM 488 N N . GLY A 1 66 ? -3.727 35.142 31.713 1.00 94.06 66 GLY A N 1
ATOM 489 C CA . GLY A 1 66 ? -3.013 33.973 32.243 1.00 94.06 66 GLY A CA 1
ATOM 490 C C . GLY A 1 66 ? -3.908 32.882 32.846 1.00 94.06 66 GLY A C 1
ATOM 491 O O . GLY A 1 66 ? -3.407 31.808 33.183 1.00 94.06 66 GLY A O 1
ATOM 492 N N . GLN A 1 67 ? -5.223 33.102 32.934 1.00 95.88 67 GLN A N 1
ATOM 493 C CA . GLN A 1 67 ? -6.194 32.082 33.316 1.00 95.88 67 GLN A CA 1
ATOM 494 C C . GLN A 1 67 ? -6.592 31.231 32.105 1.00 95.88 67 GLN A C 1
ATOM 496 O O . GLN A 1 67 ? -6.954 31.751 31.049 1.00 95.88 67 GLN A O 1
ATOM 501 N N . TYR A 1 68 ? -6.572 29.909 32.282 1.00 97.81 68 TYR A N 1
ATOM 502 C CA . TYR A 1 68 ? -7.063 28.946 31.299 1.00 97.81 68 TYR A CA 1
ATOM 503 C C . TYR A 1 68 ? -8.528 28.617 31.589 1.00 97.81 68 TYR A C 1
ATOM 505 O O . TYR A 1 68 ? -8.843 28.024 32.621 1.00 97.81 68 TYR A O 1
ATOM 513 N N . LEU A 1 69 ? -9.420 28.955 30.662 1.00 97.31 69 LEU A N 1
ATOM 514 C CA . LEU A 1 69 ? -10.789 28.454 30.651 1.00 97.31 69 LEU A CA 1
ATOM 515 C C . LEU A 1 69 ? -10.866 27.285 29.666 1.00 97.31 69 LEU A C 1
ATOM 517 O O . LEU A 1 69 ? -10.715 27.464 28.457 1.00 97.31 69 LEU A O 1
ATOM 521 N N . VAL A 1 70 ? -11.089 26.084 30.197 1.00 98.00 70 VAL A N 1
ATOM 522 C CA . VAL A 1 70 ? -11.210 24.842 29.424 1.00 98.00 70 VAL A CA 1
ATOM 523 C C . VAL A 1 70 ? -12.681 24.447 29.358 1.00 98.00 70 VAL A C 1
ATOM 525 O O . VAL A 1 70 ? -13.290 24.140 30.378 1.00 98.00 70 VAL A O 1
ATOM 528 N N . THR A 1 71 ? -13.253 24.436 28.157 1.00 98.00 71 THR A N 1
ATOM 529 C CA . THR A 1 71 ? -14.652 24.062 27.911 1.00 98.00 71 THR A CA 1
ATOM 530 C C . THR A 1 71 ? -14.700 22.717 27.187 1.00 98.00 71 THR A C 1
ATOM 532 O O . THR A 1 71 ? -14.305 22.661 26.019 1.00 98.00 71 THR A O 1
ATOM 535 N N . PRO A 1 72 ? -15.161 21.625 27.828 1.00 98.31 72 PRO A N 1
ATOM 536 C CA . PRO A 1 72 ? -15.336 20.341 27.156 1.00 98.31 72 PRO A CA 1
ATOM 537 C C . PRO A 1 72 ? -16.292 20.460 25.966 1.00 98.31 72 PRO A C 1
ATOM 539 O O . PRO A 1 72 ? -17.326 21.120 26.049 1.00 98.31 72 PRO A O 1
ATOM 542 N N . THR A 1 73 ? -15.962 19.799 24.862 1.00 98.06 73 THR A N 1
ATOM 543 C CA . THR A 1 73 ? -16.791 19.751 23.655 1.00 98.06 73 THR A CA 1
ATOM 544 C C . THR A 1 73 ? -17.154 18.310 23.322 1.00 98.06 73 THR A C 1
ATOM 546 O O . THR A 1 73 ? -16.393 17.377 23.585 1.00 98.06 73 THR A O 1
ATOM 549 N N . ALA A 1 74 ? -18.333 18.119 22.736 1.00 98.25 74 ALA A N 1
ATOM 550 C CA . ALA A 1 74 ? -18.789 16.830 22.238 1.00 98.25 74 ALA A CA 1
ATOM 551 C C . ALA A 1 74 ? -19.439 17.029 20.870 1.00 98.25 74 ALA A C 1
ATOM 553 O O . ALA A 1 74 ? -20.364 17.826 20.728 1.00 98.25 74 ALA A O 1
ATOM 554 N N . GLN A 1 75 ? -18.950 16.305 19.867 1.00 98.00 75 GLN A N 1
ATOM 555 C CA . GLN A 1 75 ? -19.495 16.324 18.517 1.00 98.00 75 GLN A CA 1
ATOM 556 C C . GLN A 1 75 ? -19.849 14.904 18.091 1.00 98.00 75 GLN A C 1
ATOM 558 O O . GLN A 1 75 ? -19.002 14.011 18.114 1.00 98.00 75 GLN A O 1
ATOM 563 N N . GLN A 1 76 ? -21.105 14.697 17.709 1.00 97.88 76 GLN A N 1
ATOM 564 C CA . GLN A 1 76 ? -21.590 13.402 17.251 1.00 97.88 76 GLN A CA 1
ATOM 565 C C . GLN A 1 76 ? -21.322 13.214 15.755 1.00 97.88 76 GLN A C 1
ATOM 567 O O . GLN A 1 76 ? -21.510 14.132 14.956 1.00 97.88 76 GLN A O 1
ATOM 572 N N . TYR A 1 77 ? -20.884 12.011 15.401 1.00 98.12 77 TYR A N 1
ATOM 573 C CA . TYR A 1 77 ? -20.643 11.547 14.044 1.00 98.12 77 TYR A CA 1
ATOM 574 C C . TYR A 1 77 ? -21.402 10.246 13.817 1.00 98.12 77 TYR A C 1
ATOM 576 O O . TYR A 1 77 ? -21.410 9.376 14.684 1.00 98.12 77 TYR A O 1
ATOM 584 N N . GLU A 1 78 ? -21.967 10.103 12.624 1.00 98.06 78 GLU A N 1
ATOM 585 C CA . GLU A 1 78 ? -22.454 8.829 12.103 1.00 98.06 78 GLU A CA 1
ATOM 586 C C . GLU A 1 78 ? -21.496 8.384 10.998 1.00 98.06 78 GLU A C 1
ATOM 588 O O . GLU A 1 78 ? -21.244 9.113 10.034 1.00 98.06 78 GLU A O 1
ATOM 593 N N . LEU A 1 79 ? -20.911 7.205 11.166 1.00 98.06 79 LEU A N 1
ATOM 594 C CA . LEU A 1 79 ? -19.923 6.630 10.267 1.00 98.06 79 LEU A CA 1
ATOM 595 C C . LEU A 1 79 ? -20.564 5.468 9.517 1.00 98.06 79 LEU A C 1
ATOM 597 O O . LEU A 1 79 ? -21.164 4.587 10.124 1.00 98.06 79 LEU A O 1
ATOM 601 N N . GLN A 1 80 ? -20.403 5.435 8.197 1.00 97.69 80 GLN A N 1
ATOM 602 C CA . GLN A 1 80 ? -20.842 4.319 7.365 1.00 97.69 80 GLN A CA 1
ATOM 603 C C . GLN A 1 80 ? -19.641 3.722 6.632 1.00 97.69 80 GLN A C 1
ATOM 605 O O . GLN A 1 80 ? -18.933 4.411 5.898 1.00 97.69 80 GLN A O 1
ATOM 610 N N . THR A 1 81 ? -19.422 2.423 6.818 1.00 97.50 81 THR A N 1
ATOM 611 C CA . THR A 1 81 ? -18.323 1.666 6.210 1.00 97.50 81 THR A CA 1
ATOM 612 C C . THR A 1 81 ? -18.889 0.583 5.303 1.00 97.50 81 THR A C 1
ATOM 614 O O . THR A 1 81 ? -19.648 -0.269 5.754 1.00 97.50 81 THR A O 1
ATOM 617 N N . ALA A 1 82 ? -18.517 0.589 4.022 1.00 96.69 82 ALA A N 1
ATOM 618 C CA . ALA A 1 82 ? -18.914 -0.461 3.084 1.00 96.69 82 ALA A CA 1
ATOM 619 C C . ALA A 1 82 ? -18.273 -1.807 3.454 1.00 96.69 82 ALA A C 1
ATOM 621 O O . ALA A 1 82 ? -17.071 -1.878 3.715 1.00 96.69 82 ALA A O 1
ATOM 622 N N . ARG A 1 83 ? -19.066 -2.883 3.433 1.00 95.31 83 ARG A N 1
ATOM 623 C CA . ARG A 1 83 ? -18.602 -4.244 3.739 1.00 95.31 83 ARG A CA 1
ATOM 624 C C . ARG A 1 83 ? -17.887 -4.902 2.569 1.00 95.31 83 ARG A C 1
ATOM 626 O O . ARG A 1 83 ? -16.942 -5.662 2.770 1.00 95.31 83 ARG A O 1
ATOM 633 N N . LYS A 1 84 ? -18.319 -4.601 1.343 1.00 94.75 84 LYS A N 1
ATOM 634 C CA . LYS A 1 84 ? -17.687 -5.119 0.129 1.00 94.75 84 LYS A CA 1
ATOM 635 C C . LYS A 1 84 ? -16.339 -4.435 -0.099 1.00 94.75 84 LYS A C 1
ATOM 637 O O . LYS A 1 84 ? -16.273 -3.238 -0.377 1.00 94.75 84 LYS A O 1
ATOM 642 N N . VAL A 1 85 ? -15.269 -5.222 -0.045 1.00 94.19 85 VAL A N 1
ATOM 643 C CA . VAL A 1 85 ? -13.921 -4.769 -0.400 1.00 94.19 85 VAL A CA 1
ATOM 644 C C . VAL A 1 85 ? -13.830 -4.597 -1.918 1.00 94.19 85 VAL A C 1
ATOM 646 O O . VAL A 1 85 ? -14.098 -5.519 -2.685 1.00 94.19 85 VAL A O 1
ATOM 649 N N . ALA A 1 86 ? -13.477 -3.388 -2.346 1.00 93.88 86 ALA A N 1
ATOM 650 C CA . ALA A 1 86 ? -13.397 -2.995 -3.748 1.00 93.88 86 ALA A CA 1
ATOM 651 C C . ALA A 1 86 ? -12.199 -3.643 -4.466 1.00 93.88 86 ALA A C 1
ATOM 653 O O . ALA A 1 86 ? -11.080 -3.634 -3.938 1.00 93.88 86 ALA A O 1
ATOM 654 N N . LYS A 1 87 ? -12.389 -4.103 -5.711 1.00 95.00 87 LYS A N 1
ATOM 655 C CA . LYS A 1 87 ? -11.271 -4.498 -6.579 1.00 95.00 87 LYS A CA 1
ATOM 656 C C . LYS A 1 87 ? -10.419 -3.268 -6.870 1.00 95.00 87 LYS A C 1
ATOM 658 O O . LYS A 1 87 ? -10.885 -2.306 -7.486 1.00 95.00 87 LYS A O 1
ATOM 663 N N . THR A 1 88 ? -9.177 -3.301 -6.403 1.00 96.00 88 THR A N 1
ATOM 664 C CA . THR A 1 88 ? -8.351 -2.100 -6.284 1.00 96.00 88 THR A CA 1
ATOM 665 C C . THR A 1 88 ? -7.084 -2.214 -7.120 1.00 96.00 88 THR A C 1
ATOM 667 O O . THR A 1 88 ? -6.331 -3.175 -6.985 1.00 96.00 88 THR A O 1
ATOM 670 N N . GLY A 1 89 ? -6.840 -1.218 -7.972 1.00 95.94 89 GLY A N 1
ATOM 671 C CA . GLY A 1 89 ? -5.562 -1.039 -8.658 1.00 95.94 89 GLY A CA 1
ATOM 672 C C . GLY A 1 89 ? -4.606 -0.143 -7.875 1.00 95.94 89 GLY A C 1
ATOM 673 O O . GLY A 1 89 ? -5.030 0.846 -7.273 1.00 95.94 89 GLY A O 1
ATOM 674 N N . LEU A 1 90 ? -3.319 -0.471 -7.917 1.00 96.06 90 LEU A N 1
ATOM 675 C CA . LEU A 1 90 ? -2.222 0.366 -7.450 1.00 96.06 90 LEU A CA 1
ATOM 676 C C . LEU A 1 90 ? -1.362 0.753 -8.656 1.00 96.06 90 LEU A C 1
ATOM 678 O O . LEU A 1 90 ? -0.699 -0.100 -9.244 1.00 96.06 90 LEU A O 1
ATOM 682 N N . MET A 1 91 ? -1.382 2.040 -8.989 1.00 95.44 91 MET A N 1
ATOM 683 C CA . MET A 1 91 ? -0.581 2.648 -10.045 1.00 95.44 91 MET A CA 1
ATOM 684 C C . MET A 1 91 ? 0.603 3.385 -9.416 1.00 95.44 91 MET A C 1
ATOM 686 O O . MET A 1 91 ? 0.411 4.331 -8.651 1.00 95.44 91 MET A O 1
ATOM 690 N N . MET A 1 92 ? 1.825 2.965 -9.722 1.00 96.94 92 MET A N 1
ATOM 691 C CA . MET A 1 92 ? 3.041 3.582 -9.186 1.00 96.94 92 MET A CA 1
ATOM 692 C C . MET A 1 92 ? 3.712 4.469 -10.230 1.00 96.94 92 MET A C 1
ATOM 694 O O . MET A 1 92 ? 3.980 4.028 -11.342 1.00 96.94 92 MET A O 1
ATOM 698 N N . VAL A 1 93 ? 4.026 5.712 -9.874 1.00 96.06 93 VAL A N 1
ATOM 699 C CA . VAL A 1 93 ? 4.991 6.510 -10.639 1.00 96.06 93 VAL A CA 1
ATOM 700 C C . VAL A 1 93 ? 6.378 6.093 -10.159 1.00 96.06 93 VAL A C 1
ATOM 702 O O . VAL A 1 93 ? 6.670 6.193 -8.965 1.00 96.06 93 VAL A O 1
ATOM 705 N N . GLY A 1 94 ? 7.206 5.579 -11.065 1.00 95.44 94 GLY A N 1
ATOM 706 C CA . GLY A 1 94 ? 8.491 4.941 -10.757 1.00 95.44 94 GLY A CA 1
ATOM 707 C C . GLY A 1 94 ? 8.379 3.481 -10.420 1.00 95.44 94 GLY A C 1
ATOM 708 O O . GLY A 1 94 ? 9.054 2.977 -9.519 1.00 95.44 94 GLY A O 1
ATOM 709 N N . TRP A 1 95 ? 7.496 2.800 -11.142 1.00 97.81 95 TRP A N 1
ATOM 710 C CA . TRP A 1 95 ? 7.215 1.397 -10.907 1.00 97.81 95 TRP A CA 1
ATOM 711 C C . TRP A 1 95 ? 8.449 0.505 -11.116 1.00 97.81 95 TRP A C 1
ATOM 713 O O . TRP A 1 95 ? 8.674 -0.418 -10.336 1.00 97.81 95 TRP A O 1
ATOM 723 N N . GLY A 1 96 ? 9.301 0.830 -12.093 1.00 97.50 96 GLY A N 1
ATOM 724 C CA . GLY A 1 96 ? 10.569 0.149 -12.371 1.00 97.50 96 GLY A CA 1
ATOM 725 C C . GLY A 1 96 ? 11.740 0.595 -11.479 1.00 97.50 96 GLY A C 1
ATOM 726 O O . GLY A 1 96 ? 12.888 0.196 -11.710 1.00 97.50 96 GLY A O 1
ATOM 727 N N . GLY A 1 97 ? 11.493 1.438 -10.473 1.00 96.25 97 GLY A N 1
ATOM 728 C CA . GLY A 1 97 ? 12.453 1.784 -9.427 1.00 96.25 97 GLY A CA 1
ATOM 729 C C . GLY A 1 97 ? 12.580 0.706 -8.344 1.00 96.25 97 GLY A C 1
ATOM 730 O O . GLY A 1 97 ? 11.856 -0.292 -8.331 1.00 96.25 97 GLY A O 1
ATOM 731 N N . ASN A 1 98 ? 13.490 0.923 -7.390 1.00 97.12 98 ASN A N 1
ATOM 732 C CA . ASN A 1 98 ? 13.761 -0.035 -6.311 1.00 97.12 98 ASN A CA 1
ATOM 733 C C . ASN A 1 98 ? 12.502 -0.334 -5.482 1.00 97.12 98 ASN A C 1
ATOM 735 O O . ASN A 1 98 ? 12.189 -1.495 -5.234 1.00 97.12 98 ASN A O 1
ATOM 739 N N . ASN A 1 99 ? 11.740 0.699 -5.108 1.00 97.12 99 ASN A N 1
ATOM 740 C CA . ASN A 1 99 ? 10.520 0.538 -4.314 1.00 97.12 99 ASN A CA 1
ATOM 741 C C . ASN A 1 99 ? 9.413 -0.179 -5.098 1.00 97.12 99 ASN A C 1
ATOM 743 O O . ASN A 1 99 ? 8.817 -1.124 -4.585 1.00 97.12 99 ASN A O 1
ATOM 747 N N . GLY A 1 100 ? 9.156 0.241 -6.341 1.00 97.75 100 GLY A N 1
ATOM 748 C CA . GLY A 1 100 ? 8.089 -0.333 -7.162 1.00 97.75 100 GLY A CA 1
ATOM 749 C C . GLY A 1 100 ? 8.331 -1.807 -7.502 1.00 97.75 100 GLY A C 1
ATOM 750 O O . GLY A 1 100 ? 7.424 -2.634 -7.364 1.00 97.75 100 GLY A O 1
ATOM 751 N N . THR A 1 101 ? 9.570 -2.168 -7.846 1.00 98.50 101 THR A N 1
ATOM 752 C CA . THR A 1 101 ? 9.963 -3.564 -8.105 1.00 98.50 101 THR A CA 1
ATOM 753 C C . THR A 1 101 ? 9.921 -4.414 -6.837 1.00 98.50 101 THR A C 1
ATOM 755 O O . THR A 1 101 ? 9.340 -5.497 -6.862 1.00 98.50 101 THR A O 1
ATOM 758 N N . THR A 1 102 ? 10.439 -3.910 -5.712 1.00 98.50 102 THR A N 1
ATOM 759 C CA . THR A 1 102 ? 10.428 -4.620 -4.421 1.00 98.50 102 THR A CA 1
ATOM 760 C C . THR A 1 102 ? 9.006 -4.861 -3.922 1.00 98.50 102 THR A C 1
ATOM 762 O O . THR A 1 102 ? 8.676 -5.982 -3.533 1.00 98.50 102 THR A O 1
ATOM 765 N N . LEU A 1 103 ? 8.129 -3.852 -3.975 1.00 98.25 103 LEU A N 1
ATOM 766 C CA . LEU A 1 103 ? 6.726 -3.998 -3.581 1.00 98.25 103 LEU A CA 1
ATOM 767 C C . LEU A 1 103 ? 6.001 -5.018 -4.467 1.00 98.25 103 LEU A C 1
ATOM 769 O O . LEU A 1 103 ? 5.292 -5.886 -3.956 1.00 98.25 103 LEU A O 1
ATOM 773 N N . SER A 1 104 ? 6.210 -4.944 -5.783 1.00 98.56 104 SER A N 1
ATOM 774 C CA . SER A 1 104 ? 5.584 -5.867 -6.737 1.00 98.56 104 SER A CA 1
ATOM 775 C C . SER A 1 104 ? 6.030 -7.307 -6.502 1.00 98.56 104 SER A C 1
ATOM 777 O O . SER A 1 104 ? 5.189 -8.197 -6.377 1.00 98.56 104 SER A O 1
ATOM 779 N N . ALA A 1 105 ? 7.336 -7.527 -6.349 1.00 98.62 105 ALA A N 1
ATOM 780 C CA . ALA A 1 105 ? 7.902 -8.836 -6.051 1.00 98.62 105 ALA A CA 1
ATOM 781 C C . ALA A 1 105 ? 7.429 -9.372 -4.693 1.00 98.62 105 ALA A C 1
ATOM 783 O O . ALA A 1 105 ? 7.074 -10.542 -4.595 1.00 98.62 105 ALA A O 1
ATOM 784 N N . THR A 1 106 ? 7.334 -8.520 -3.665 1.00 98.44 106 THR A N 1
ATOM 785 C CA . THR A 1 106 ? 6.823 -8.905 -2.337 1.00 98.44 106 THR A CA 1
ATOM 786 C C . THR A 1 106 ? 5.379 -9.390 -2.427 1.00 98.44 106 THR A C 1
ATOM 788 O O . THR A 1 106 ? 5.024 -10.416 -1.849 1.00 98.44 106 THR A O 1
ATOM 791 N N . ILE A 1 107 ? 4.535 -8.671 -3.169 1.00 98.56 107 ILE A N 1
ATOM 792 C CA . ILE A 1 107 ? 3.137 -9.048 -3.382 1.00 98.56 107 ILE A CA 1
ATOM 793 C C . ILE A 1 107 ? 3.033 -10.355 -4.173 1.00 98.56 107 ILE A C 1
ATOM 795 O O . ILE A 1 107 ? 2.265 -11.232 -3.790 1.00 98.56 107 ILE A O 1
ATOM 799 N N . LEU A 1 108 ? 3.808 -10.517 -5.245 1.00 98.50 108 LEU A N 1
ATOM 800 C CA . LEU A 1 108 ? 3.800 -11.743 -6.046 1.00 98.50 108 LEU A CA 1
ATOM 801 C C . LEU A 1 108 ? 4.316 -12.951 -5.255 1.00 98.50 108 LEU A C 1
ATOM 803 O O . LEU A 1 108 ? 3.679 -14.000 -5.280 1.00 98.50 108 LEU A O 1
ATOM 807 N N . ALA A 1 109 ? 5.392 -12.793 -4.485 1.00 98.25 109 ALA A N 1
ATOM 808 C CA . ALA A 1 109 ? 5.902 -13.848 -3.619 1.00 98.25 109 ALA A CA 1
ATOM 809 C C . ALA A 1 109 ? 4.848 -14.288 -2.591 1.00 98.25 109 ALA A C 1
ATOM 811 O O . ALA A 1 109 ? 4.610 -15.481 -2.444 1.00 98.25 109 ALA A O 1
ATOM 812 N N . ASN A 1 110 ? 4.143 -13.346 -1.949 1.00 98.25 110 ASN A N 1
ATOM 813 C CA . ASN A 1 110 ? 3.052 -13.663 -1.016 1.00 98.25 110 ASN A CA 1
ATOM 814 C C . ASN A 1 110 ? 1.811 -14.267 -1.704 1.00 98.25 110 ASN A C 1
ATOM 816 O O . ASN A 1 110 ? 1.110 -15.065 -1.087 1.00 98.25 110 ASN A O 1
ATOM 820 N N . ARG A 1 111 ? 1.505 -13.900 -2.957 1.00 96.69 111 ARG A N 1
ATOM 821 C CA . ARG A 1 111 ? 0.392 -14.485 -3.736 1.00 96.69 111 ARG A CA 1
ATOM 822 C C . ARG A 1 111 ? 0.629 -15.941 -4.091 1.00 96.69 111 ARG A C 1
ATOM 824 O O . ARG A 1 111 ? -0.297 -16.738 -4.005 1.00 96.69 111 ARG A O 1
ATOM 831 N N . HIS A 1 112 ? 1.848 -16.243 -4.519 1.00 96.00 112 HIS A N 1
ATOM 832 C CA . HIS A 1 112 ? 2.247 -17.556 -5.020 1.00 96.00 112 HIS A CA 1
ATOM 833 C C . HIS A 1 112 ? 2.949 -18.405 -3.951 1.00 96.00 112 HIS A C 1
ATOM 835 O O . HIS A 1 112 ? 3.446 -19.479 -4.254 1.00 96.00 112 HIS A O 1
ATOM 841 N N . ASN A 1 113 ? 2.996 -17.913 -2.709 1.00 95.06 113 ASN A N 1
ATOM 842 C CA . ASN A 1 113 ? 3.676 -18.523 -1.569 1.00 95.06 113 ASN A CA 1
ATOM 843 C C . ASN A 1 113 ? 5.112 -18.998 -1.876 1.00 95.06 113 ASN A C 1
ATOM 845 O O . ASN A 1 113 ? 5.515 -20.101 -1.511 1.00 95.06 113 ASN A O 1
ATOM 849 N N . ILE A 1 114 ? 5.878 -18.152 -2.569 1.00 95.94 114 ILE A N 1
ATOM 850 C CA . ILE A 1 114 ? 7.239 -18.454 -3.028 1.00 95.94 114 ILE A CA 1
ATOM 851 C C . ILE A 1 114 ? 8.195 -18.471 -1.835 1.00 95.94 114 ILE A C 1
ATOM 853 O O . ILE A 1 114 ? 8.481 -17.420 -1.256 1.00 95.94 114 ILE A O 1
ATOM 857 N N . VAL A 1 115 ? 8.715 -19.649 -1.496 1.00 95.62 115 VAL A N 1
ATOM 858 C CA . VAL A 1 115 ? 9.760 -19.848 -0.478 1.00 95.62 115 VAL A CA 1
ATOM 859 C C . VAL A 1 115 ? 11.142 -19.809 -1.120 1.00 95.62 115 VAL A C 1
ATOM 861 O O . VAL A 1 115 ? 11.307 -20.275 -2.239 1.00 95.62 115 VAL A O 1
ATOM 864 N N . TRP A 1 116 ? 12.161 -19.289 -0.440 1.00 95.56 116 TRP A N 1
ATOM 865 C CA . TRP A 1 116 ? 13.516 -19.199 -1.006 1.00 95.56 116 TRP A CA 1
ATOM 866 C C . TRP A 1 116 ? 14.592 -19.557 0.003 1.00 95.56 116 TRP A C 1
ATOM 868 O O . TRP A 1 116 ? 14.383 -19.488 1.211 1.00 95.56 116 TRP A O 1
ATOM 878 N N . HIS A 1 117 ? 15.761 -19.940 -0.494 1.00 95.25 117 HIS A N 1
ATOM 879 C CA . HIS A 1 117 ? 16.907 -20.251 0.345 1.00 95.25 117 HIS A CA 1
ATOM 880 C C . HIS A 1 117 ? 17.744 -19.003 0.612 1.00 95.25 117 HIS A C 1
ATOM 882 O O . HIS A 1 117 ? 18.061 -18.227 -0.292 1.00 95.25 117 HIS A O 1
ATOM 888 N N . THR A 1 118 ? 18.176 -18.859 1.859 1.00 95.31 118 THR A N 1
ATOM 889 C CA . THR A 1 118 ? 19.250 -17.948 2.254 1.00 95.31 118 THR A CA 1
ATOM 890 C C . THR A 1 118 ? 20.353 -18.729 2.960 1.00 95.31 118 THR A C 1
ATOM 892 O O . THR A 1 118 ? 20.222 -19.922 3.243 1.00 95.31 118 THR A O 1
ATOM 895 N N . LYS A 1 119 ? 21.452 -18.048 3.304 1.00 94.38 119 LYS A N 1
ATOM 896 C CA . LYS A 1 119 ? 22.519 -18.633 4.135 1.00 94.38 119 LYS A CA 1
ATOM 897 C C . LYS A 1 119 ? 22.018 -19.097 5.511 1.00 94.38 119 LYS A C 1
ATOM 899 O O . LYS A 1 119 ? 22.674 -19.915 6.142 1.00 94.38 119 LYS A O 1
ATOM 904 N N . SER A 1 120 ? 20.877 -18.577 5.964 1.00 94.19 120 SER A N 1
ATOM 905 C CA . SER A 1 120 ? 20.252 -18.903 7.250 1.00 94.19 120 SER A CA 1
ATOM 906 C C . SER A 1 120 ? 19.145 -19.958 7.136 1.00 94.19 120 SER A C 1
ATOM 908 O O . SER A 1 120 ? 18.490 -20.249 8.131 1.00 94.19 120 SER A O 1
ATOM 910 N N . GLY A 1 121 ? 18.932 -20.531 5.947 1.00 93.38 121 GLY A N 1
ATOM 911 C CA . GLY A 1 121 ? 17.916 -21.551 5.688 1.00 93.38 121 GLY A CA 1
ATOM 912 C C . GLY A 1 121 ? 16.766 -21.055 4.814 1.00 93.38 121 GLY A C 1
ATOM 913 O O . GLY A 1 121 ? 16.843 -19.996 4.188 1.00 93.38 121 GLY A O 1
ATOM 914 N N . VAL A 1 122 ? 15.699 -21.850 4.756 1.00 9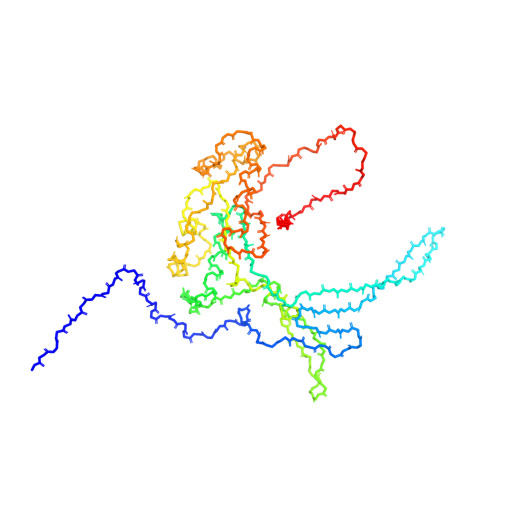4.88 122 VAL A N 1
ATOM 915 C CA . VAL A 1 122 ? 14.507 -21.553 3.951 1.00 94.88 122 VAL A CA 1
ATOM 916 C C . VAL A 1 122 ? 13.715 -20.411 4.586 1.00 94.88 122 VAL A C 1
ATOM 918 O O . VAL A 1 122 ? 13.453 -20.411 5.786 1.00 94.88 122 VAL A O 1
ATOM 921 N N . GLN A 1 123 ? 13.330 -19.443 3.765 1.00 95.38 123 GLN A N 1
ATOM 922 C CA . GLN A 1 123 ? 12.491 -18.303 4.109 1.00 95.38 123 GLN A CA 1
ATOM 923 C C . GLN A 1 123 ? 11.136 -18.421 3.414 1.00 95.38 123 GLN A C 1
ATOM 925 O O . GLN A 1 123 ? 11.017 -19.046 2.360 1.00 95.38 123 GLN A O 1
ATOM 930 N N . GLN A 1 124 ? 10.125 -17.775 3.991 1.00 95.81 124 GLN A N 1
ATOM 931 C CA . GLN A 1 124 ? 8.779 -17.695 3.429 1.00 95.81 124 GLN A CA 1
ATOM 932 C C . GLN A 1 124 ? 8.334 -16.236 3.269 1.00 95.81 124 GLN A C 1
ATOM 934 O O . GLN A 1 124 ? 8.754 -15.366 4.049 1.00 95.81 124 GLN A O 1
ATOM 939 N N . PRO A 1 125 ? 7.463 -15.945 2.290 1.00 97.69 125 PRO A N 1
ATOM 940 C CA . PRO A 1 125 ? 7.051 -14.584 2.009 1.00 97.69 125 PRO A CA 1
ATOM 941 C C . PRO A 1 125 ? 6.141 -14.077 3.127 1.00 97.69 125 PRO A C 1
ATOM 943 O O . PRO A 1 125 ? 5.370 -14.825 3.733 1.00 97.69 125 PRO A O 1
ATOM 946 N N . ASN A 1 126 ? 6.275 -12.794 3.448 1.00 97.62 126 ASN A N 1
ATOM 947 C CA . ASN A 1 126 ? 5.524 -12.160 4.521 1.00 97.62 126 ASN A CA 1
ATOM 948 C C . ASN A 1 126 ? 5.376 -10.648 4.279 1.00 97.62 126 ASN A C 1
ATOM 950 O O . ASN A 1 126 ? 5.930 -10.096 3.329 1.00 97.62 126 ASN A O 1
ATOM 954 N N . TYR A 1 127 ? 4.612 -9.991 5.154 1.00 98.06 127 TYR A N 1
ATOM 955 C CA . TYR A 1 127 ? 4.443 -8.534 5.222 1.00 98.06 127 TYR A CA 1
ATOM 956 C C . TYR A 1 127 ? 5.000 -7.925 6.518 1.00 98.06 127 TYR A C 1
ATOM 958 O O . TYR A 1 127 ? 4.421 -6.984 7.068 1.00 98.06 127 TYR A O 1
ATOM 966 N N . ILE A 1 128 ? 6.094 -8.473 7.057 1.00 97.12 128 ILE A N 1
ATOM 967 C CA . ILE A 1 128 ? 6.782 -7.860 8.203 1.00 97.12 128 ILE A CA 1
ATOM 968 C C . ILE A 1 128 ? 7.219 -6.435 7.824 1.00 97.12 128 ILE A C 1
ATOM 970 O O . ILE A 1 128 ? 7.628 -6.172 6.697 1.00 97.12 128 ILE A O 1
ATOM 974 N N . GLY A 1 129 ? 7.058 -5.493 8.757 1.00 95.81 129 GLY A N 1
ATOM 975 C CA . GLY A 1 129 ? 7.271 -4.059 8.524 1.00 95.81 129 GLY A CA 1
ATOM 976 C C . GLY A 1 129 ? 6.021 -3.293 8.069 1.00 95.81 129 GLY A C 1
ATOM 977 O O . GLY A 1 129 ? 5.994 -2.068 8.150 1.00 95.81 129 GLY A O 1
ATOM 978 N N . SER A 1 130 ? 4.947 -3.978 7.660 1.00 97.00 130 SER A N 1
ATOM 979 C CA . SER A 1 130 ? 3.653 -3.333 7.411 1.00 97.00 130 SER A CA 1
ATOM 980 C C . SER A 1 130 ? 2.870 -3.167 8.712 1.00 97.00 130 SER A C 1
ATOM 982 O O . SER A 1 130 ? 2.445 -4.158 9.298 1.00 97.00 130 SER A O 1
ATOM 984 N N . LEU A 1 131 ? 2.582 -1.929 9.123 1.00 96.00 131 LEU A N 1
ATOM 985 C CA . LEU A 1 131 ? 1.746 -1.652 10.303 1.00 96.00 131 LEU A CA 1
ATOM 986 C C . LEU A 1 131 ? 0.377 -2.356 10.226 1.00 96.00 131 LEU A C 1
ATOM 988 O O . LEU A 1 131 ? -0.104 -2.919 11.201 1.00 96.00 131 LEU A O 1
ATOM 992 N N . LEU A 1 132 ? -0.250 -2.374 9.049 1.00 94.75 132 LEU A N 1
ATOM 993 C CA . LEU A 1 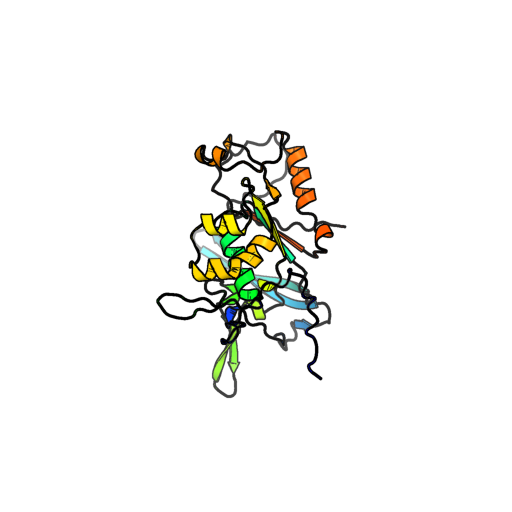132 ? -1.587 -2.954 8.887 1.00 94.75 132 LEU A CA 1
ATOM 994 C C . LEU A 1 132 ? -1.586 -4.489 8.932 1.00 94.75 132 LEU A C 1
ATOM 996 O O . LEU A 1 132 ? -2.575 -5.092 9.356 1.00 94.75 132 LEU A O 1
ATOM 1000 N N . ARG A 1 133 ? -0.504 -5.129 8.471 1.00 95.56 133 ARG A N 1
ATOM 1001 C CA . ARG A 1 133 ? -0.418 -6.594 8.339 1.00 95.56 133 ARG A CA 1
ATOM 1002 C C . ARG A 1 133 ? 0.397 -7.270 9.438 1.00 95.56 133 ARG A C 1
ATOM 1004 O O . ARG A 1 133 ? 0.189 -8.452 9.685 1.00 95.56 133 ARG A O 1
ATOM 1011 N N . ALA A 1 134 ? 1.305 -6.547 10.085 1.00 96.56 134 ALA A N 1
ATOM 1012 C CA . ALA A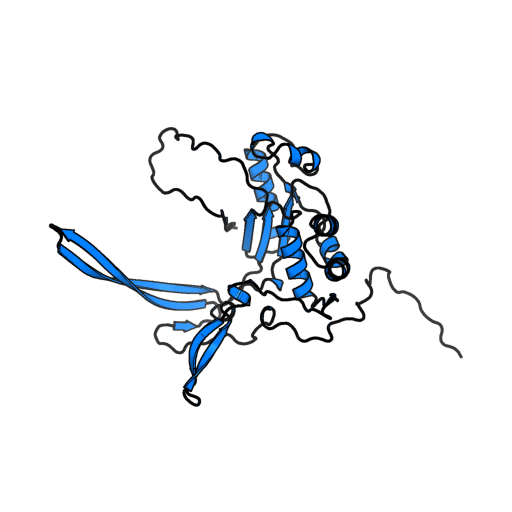 1 134 ? 2.230 -7.063 11.092 1.00 96.56 134 ALA A CA 1
ATOM 1013 C C . ALA A 1 134 ? 2.020 -6.461 12.490 1.00 96.56 134 ALA A C 1
ATOM 1015 O O . ALA A 1 134 ? 2.818 -6.724 13.386 1.00 96.56 134 ALA A O 1
ATOM 1016 N N . SER A 1 135 ? 0.961 -5.675 12.704 1.00 96.88 135 SER A N 1
ATOM 1017 C CA . SER A 1 135 ? 0.595 -5.175 14.033 1.00 96.88 135 SER A CA 1
ATOM 1018 C C . SER A 1 135 ? -0.819 -5.573 14.422 1.00 96.88 135 SER A C 1
ATOM 1020 O O . SER A 1 135 ? -1.670 -5.878 13.581 1.00 96.88 135 SER A O 1
ATOM 1022 N N . THR A 1 136 ? -1.060 -5.563 15.729 1.00 96.69 136 THR A N 1
ATOM 1023 C CA . THR A 1 136 ? -2.332 -5.941 16.335 1.00 96.69 136 THR A CA 1
ATOM 1024 C C . THR A 1 136 ? -2.910 -4.809 17.168 1.00 96.69 136 THR A C 1
ATOM 1026 O O . THR A 1 136 ? -2.167 -3.996 17.714 1.00 96.69 136 THR A O 1
ATOM 1029 N N . VAL A 1 137 ? -4.228 -4.809 17.331 1.00 96.88 137 VAL A N 1
ATOM 1030 C CA . VAL A 1 137 ? -4.949 -3.983 18.302 1.00 96.88 137 VAL A CA 1
ATOM 1031 C C . VAL A 1 137 ? -5.624 -4.881 19.338 1.00 96.88 137 VAL A C 1
ATOM 1033 O O . VAL A 1 137 ? -6.063 -5.990 19.021 1.00 96.88 137 VAL A O 1
ATOM 1036 N N . ARG A 1 138 ? -5.688 -4.412 20.586 1.00 97.50 138 ARG A N 1
ATOM 1037 C CA . ARG A 1 138 ? -6.426 -5.075 21.665 1.00 97.50 138 ARG A CA 1
ATOM 1038 C C . ARG A 1 138 ? -7.922 -4.816 21.493 1.00 97.50 138 ARG A C 1
ATOM 1040 O O . ARG A 1 138 ? -8.330 -3.662 21.421 1.00 97.50 138 ARG A O 1
ATOM 1047 N N . LEU A 1 139 ? -8.725 -5.877 21.467 1.00 96.12 139 LEU A N 1
ATOM 1048 C CA . LEU A 1 139 ? -10.189 -5.770 21.472 1.00 96.12 139 LEU A CA 1
ATOM 1049 C C . LEU A 1 139 ? -10.757 -5.680 22.889 1.00 96.12 139 LEU A C 1
ATOM 1051 O O . LEU A 1 139 ? -11.743 -4.992 23.123 1.00 96.12 139 LEU A O 1
ATOM 1055 N N . GLY A 1 140 ? -10.139 -6.388 23.829 1.00 96.81 140 GLY A N 1
ATOM 1056 C CA . GLY A 1 140 ? -10.605 -6.494 25.204 1.00 96.81 140 GLY A CA 1
ATOM 1057 C C . GLY A 1 140 ? -9.895 -7.632 25.921 1.00 96.81 140 GLY A C 1
ATOM 1058 O O . GLY A 1 140 ? -8.796 -8.025 25.523 1.00 96.81 140 GLY A O 1
ATOM 1059 N N . SER A 1 141 ? -10.536 -8.171 26.951 1.00 97.31 141 SER A N 1
ATOM 1060 C CA . SER A 1 141 ? -10.033 -9.312 27.715 1.00 97.31 141 SER A CA 1
ATOM 1061 C C . SER A 1 141 ? -11.062 -10.439 27.704 1.00 97.31 141 SER A C 1
ATOM 1063 O O . SER A 1 141 ? -12.265 -10.191 27.756 1.00 97.31 141 SER A O 1
ATOM 1065 N N . ASP A 1 142 ? -10.588 -11.676 27.611 1.00 96.56 142 ASP A N 1
ATOM 1066 C CA . ASP A 1 142 ? -11.417 -12.873 27.719 1.00 96.56 142 ASP A CA 1
ATOM 1067 C C . ASP A 1 142 ? -11.910 -13.016 29.169 1.00 96.56 142 ASP A C 1
ATOM 1069 O O . ASP A 1 142 ? -11.080 -13.112 30.078 1.00 96.56 142 ASP A O 1
ATOM 1073 N N . PRO A 1 143 ? -13.232 -13.048 29.420 1.00 95.94 143 PRO A N 1
ATOM 1074 C CA . PRO A 1 143 ? -13.767 -13.120 30.777 1.00 95.94 143 PRO A CA 1
ATOM 1075 C C . PRO A 1 143 ? -13.429 -14.432 31.500 1.00 95.94 143 PRO A C 1
ATOM 1077 O O . PRO A 1 143 ? -13.413 -14.454 32.727 1.00 95.94 143 PRO A O 1
ATOM 1080 N N . SER A 1 144 ? -13.150 -15.518 30.772 1.00 97.00 144 SER A N 1
ATOM 1081 C CA . SER A 1 144 ? -12.839 -16.824 31.365 1.00 97.00 144 SER A CA 1
ATOM 1082 C C . SER A 1 144 ? -11.380 -16.952 31.807 1.00 97.00 144 SER A C 1
ATOM 1084 O O . SER A 1 144 ? -11.092 -17.593 32.816 1.00 97.00 144 SER A O 1
ATOM 1086 N N . THR A 1 145 ? -10.455 -16.333 31.069 1.00 96.62 145 THR A N 1
ATOM 1087 C CA . THR A 1 145 ? -9.009 -16.454 31.315 1.00 96.62 145 THR A CA 1
ATOM 1088 C C . THR A 1 145 ? -8.360 -15.172 31.836 1.00 96.62 145 THR A C 1
ATOM 1090 O O . THR A 1 145 ? -7.219 -15.213 32.297 1.00 96.62 145 THR A O 1
ATOM 1093 N N . GLY A 1 146 ? -9.045 -14.030 31.738 1.00 96.06 146 GLY A N 1
ATOM 1094 C CA . GLY A 1 146 ? -8.520 -12.696 32.044 1.00 96.06 146 GLY A CA 1
ATOM 1095 C C . GLY A 1 146 ? -7.469 -12.187 31.052 1.00 96.06 146 GLY A C 1
ATOM 1096 O O . GLY A 1 146 ? -6.924 -11.102 31.244 1.00 96.06 146 GLY A O 1
ATOM 1097 N N . LYS A 1 147 ? -7.149 -12.953 30.000 1.00 97.25 147 LYS A N 1
ATOM 1098 C CA . LYS A 1 147 ? -6.094 -12.611 29.039 1.00 97.25 147 LYS A CA 1
ATOM 1099 C C . LYS A 1 147 ? -6.597 -11.641 27.982 1.00 97.25 147 LYS A C 1
ATOM 1101 O O . LYS A 1 147 ? -7.744 -11.711 27.547 1.00 97.25 147 LYS A O 1
ATOM 1106 N N . ASP A 1 148 ? -5.708 -10.771 27.519 1.00 97.94 148 ASP A N 1
ATOM 1107 C CA . ASP A 1 148 ? -6.032 -9.834 26.451 1.00 97.94 148 ASP A CA 1
ATOM 1108 C C . ASP A 1 148 ? -6.192 -10.522 25.097 1.00 97.94 148 ASP A C 1
ATOM 1110 O O . ASP A 1 148 ? -5.329 -11.280 24.646 1.00 97.94 148 ASP A O 1
ATOM 1114 N N . VAL A 1 149 ? -7.274 -10.176 24.407 1.00 97.12 149 VAL A N 1
ATOM 1115 C CA . VAL A 1 149 ? -7.567 -10.642 23.055 1.00 97.12 149 VAL A CA 1
ATOM 1116 C C . VAL A 1 149 ? -7.116 -9.580 22.061 1.00 97.12 149 VAL A C 1
ATOM 1118 O O . VAL A 1 149 ? -7.609 -8.449 22.062 1.00 97.12 149 VAL A O 1
ATOM 1121 N N . HIS A 1 150 ? -6.184 -9.963 21.194 1.00 96.06 150 HIS A N 1
ATOM 1122 C CA . HIS A 1 150 ? -5.626 -9.109 20.153 1.00 96.06 150 HIS A CA 1
ATOM 1123 C C . HIS A 1 150 ? -5.984 -9.628 18.762 1.00 96.06 150 HIS A C 1
ATOM 1125 O O . HIS A 1 150 ? -6.056 -10.836 18.517 1.00 96.06 150 HIS A O 1
ATOM 1131 N N . VAL A 1 151 ? -6.170 -8.702 17.827 1.00 94.69 151 VAL A N 1
ATOM 1132 C CA . VAL A 1 151 ? -6.430 -9.007 16.416 1.00 94.69 151 VAL A CA 1
ATOM 1133 C C . VAL A 1 151 ? -5.534 -8.165 15.516 1.00 94.69 151 VAL A C 1
ATOM 1135 O O . VAL A 1 151 ? -5.187 -7.047 15.901 1.00 94.69 151 VAL A O 1
ATOM 1138 N N . PRO A 1 152 ? -5.145 -8.658 14.329 1.00 94.25 152 PRO A N 1
ATOM 1139 C CA . PRO A 1 152 ? -4.480 -7.839 13.326 1.00 94.25 152 PRO A CA 1
ATOM 1140 C C . PRO A 1 152 ? -5.268 -6.561 13.030 1.00 94.25 152 PRO A C 1
ATOM 1142 O O . PRO A 1 152 ? -6.493 -6.589 12.923 1.00 94.25 152 PRO A O 1
ATOM 1145 N N . VAL A 1 153 ? -4.567 -5.440 12.855 1.00 95.69 153 VAL A N 1
ATOM 1146 C CA . VAL A 1 153 ? -5.208 -4.144 12.556 1.00 95.69 153 VAL A CA 1
ATOM 1147 C C . VAL A 1 153 ? -6.058 -4.220 11.280 1.00 95.69 153 VAL A C 1
ATOM 1149 O O . VAL A 1 153 ? -7.136 -3.637 11.210 1.00 95.69 153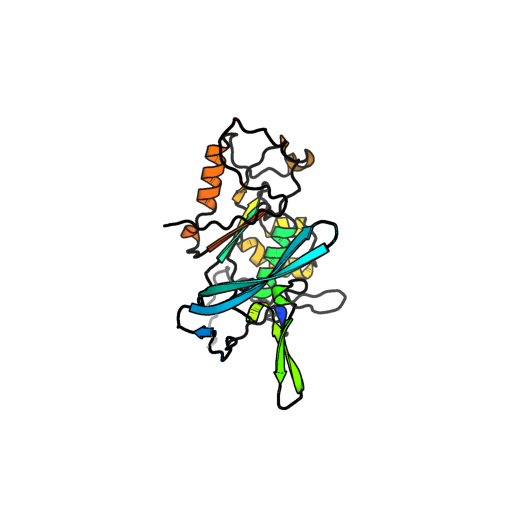 VAL A O 1
ATOM 1152 N N . SER A 1 154 ? -5.606 -4.985 10.287 1.00 94.75 154 SER A N 1
ATOM 1153 C CA . SER A 1 154 ? -6.334 -5.208 9.030 1.00 94.75 154 SER A CA 1
ATOM 1154 C C . SER A 1 154 ? -7.614 -6.041 9.157 1.00 94.75 154 SER A C 1
ATOM 1156 O O . SER A 1 154 ? -8.383 -6.066 8.202 1.00 94.75 154 SER A O 1
ATOM 1158 N N . ASP A 1 155 ? -7.871 -6.670 10.307 1.00 93.38 155 ASP A N 1
ATOM 1159 C CA . ASP A 1 155 ? -9.092 -7.451 10.546 1.00 93.38 155 ASP A CA 1
ATOM 1160 C C . ASP A 1 155 ? -10.186 -6.638 11.265 1.00 93.38 155 ASP A C 1
ATOM 1162 O O . ASP A 1 155 ? -11.316 -7.109 11.392 1.00 93.38 155 ASP A O 1
ATOM 1166 N N . VAL A 1 156 ? -9.875 -5.420 11.731 1.00 95.31 156 VAL A N 1
ATOM 1167 C CA . VAL A 1 156 ? -10.815 -4.555 12.474 1.00 95.31 156 VAL A CA 1
ATOM 1168 C C . VAL A 1 156 ? -11.990 -4.118 11.600 1.00 95.31 156 VAL A C 1
ATOM 1170 O O . VAL A 1 156 ? -13.126 -4.070 12.065 1.00 95.31 156 VAL A O 1
ATOM 1173 N N . LEU A 1 157 ? -11.722 -3.808 10.330 1.00 95.50 157 LEU A N 1
ATOM 1174 C CA . LEU A 1 157 ? -12.718 -3.425 9.332 1.00 95.50 157 LEU A CA 1
ATOM 1175 C C . LEU A 1 157 ? -12.371 -4.052 7.974 1.00 95.50 157 LEU A C 1
ATOM 1177 O O . LEU A 1 157 ? -11.197 -4.327 7.720 1.00 95.50 157 LEU A O 1
ATOM 1181 N N . PRO A 1 158 ? -13.356 -4.231 7.072 1.00 95.06 158 PRO A N 1
ATOM 1182 C CA . PRO A 1 158 ? -13.115 -4.738 5.723 1.00 95.06 158 PRO A CA 1
ATOM 1183 C C . PRO A 1 158 ? -12.052 -3.914 4.983 1.00 95.06 158 PRO A C 1
ATOM 1185 O O . PRO A 1 158 ? -12.225 -2.718 4.740 1.00 95.06 158 PRO A O 1
ATOM 1188 N N . MET A 1 159 ? -10.947 -4.561 4.613 1.00 94.25 159 MET A N 1
ATOM 1189 C CA . MET A 1 159 ? -9.777 -3.904 4.032 1.00 94.25 159 MET A CA 1
ATOM 1190 C C . MET A 1 159 ? -9.237 -4.689 2.836 1.00 94.25 159 MET A C 1
ATOM 1192 O O . MET A 1 159 ? -9.310 -5.915 2.785 1.00 94.25 159 MET A O 1
ATOM 1196 N N . VAL A 1 160 ? -8.679 -3.970 1.859 1.00 95.19 160 VAL A N 1
ATOM 1197 C CA . VAL A 1 160 ? -8.001 -4.583 0.710 1.00 95.19 160 VAL A CA 1
ATOM 1198 C C . VAL A 1 160 ? -6.763 -5.329 1.196 1.00 95.19 160 VAL A C 1
ATOM 1200 O O . VAL A 1 160 ? -5.891 -4.743 1.839 1.00 95.19 160 VAL A O 1
ATOM 1203 N N . HIS A 1 161 ? -6.661 -6.612 0.857 1.00 96.81 161 HIS A N 1
ATOM 1204 C CA . HIS A 1 161 ? -5.447 -7.376 1.103 1.00 96.81 161 HIS A CA 1
ATOM 1205 C C . HIS A 1 161 ? -4.398 -7.041 0.025 1.00 96.81 161 HIS A C 1
ATOM 1207 O O . HIS A 1 161 ? -4.755 -6.963 -1.152 1.00 96.81 161 HIS A O 1
ATOM 1213 N N . PRO A 1 162 ? -3.099 -6.894 0.352 1.00 96.75 162 PRO A N 1
ATOM 1214 C CA . PRO A 1 162 ? -2.079 -6.573 -0.654 1.00 96.75 162 PRO A CA 1
ATOM 1215 C C . PRO A 1 162 ? -2.006 -7.594 -1.809 1.00 96.75 162 PRO A C 1
ATOM 1217 O O . PRO A 1 162 ? -1.841 -7.222 -2.973 1.00 96.75 162 PRO A O 1
ATOM 1220 N N . ASN A 1 163 ? -2.248 -8.880 -1.518 1.00 97.38 163 ASN A N 1
ATOM 1221 C CA . ASN A 1 163 ? -2.397 -9.928 -2.540 1.00 97.38 163 ASN A CA 1
ATOM 1222 C C . ASN A 1 163 ? -3.551 -9.693 -3.538 1.00 97.38 163 ASN A C 1
ATOM 1224 O O . ASN A 1 163 ? -3.560 -10.365 -4.557 1.00 97.38 163 ASN A O 1
ATOM 1228 N N . ASP A 1 164 ? -4.466 -8.747 -3.331 1.00 96.31 164 ASP A N 1
ATOM 1229 C CA . ASP A 1 164 ? -5.578 -8.476 -4.264 1.00 96.31 164 ASP A CA 1
ATOM 1230 C C . ASP A 1 164 ? -5.347 -7.235 -5.144 1.00 96.31 164 ASP A C 1
ATOM 1232 O O . ASP A 1 164 ? -6.159 -6.925 -6.016 1.00 96.31 164 ASP A O 1
ATOM 1236 N N . LEU A 1 165 ? -4.240 -6.512 -4.936 1.00 96.69 165 LEU A N 1
ATOM 1237 C CA . LEU A 1 165 ? -3.929 -5.291 -5.681 1.00 96.69 165 LEU A CA 1
ATOM 1238 C C . LEU A 1 165 ? -3.590 -5.564 -7.153 1.00 96.69 165 LEU A C 1
ATOM 1240 O O . LEU A 1 165 ? -2.621 -6.248 -7.474 1.00 96.69 165 LEU A O 1
ATOM 1244 N N . VAL A 1 166 ? -4.306 -4.955 -8.088 1.00 96.06 166 VAL A N 1
ATOM 1245 C CA . VAL A 1 166 ? -3.877 -4.980 -9.493 1.00 96.06 166 VAL A CA 1
ATOM 1246 C C . VAL A 1 166 ? -2.724 -3.991 -9.660 1.00 96.06 166 VAL A C 1
ATOM 1248 O O . VAL A 1 166 ? -2.910 -2.797 -9.449 1.00 96.06 166 VAL A O 1
ATOM 1251 N N . LEU A 1 167 ? -1.531 -4.491 -9.978 1.00 96.00 167 LEU A N 1
ATOM 1252 C CA . LEU A 1 167 ? -0.311 -3.686 -10.044 1.00 96.00 167 LEU A CA 1
ATOM 1253 C C . LEU A 1 167 ? -0.121 -3.097 -11.441 1.00 96.00 167 LEU A C 1
ATOM 1255 O O . LEU A 1 167 ? -0.302 -3.793 -12.438 1.00 96.00 167 LEU A O 1
ATOM 1259 N N . GLY A 1 168 ? 0.272 -1.830 -11.488 1.00 95.62 168 GLY A N 1
ATOM 1260 C CA . GLY A 1 168 ? 0.621 -1.114 -12.706 1.00 95.62 168 GLY A CA 1
ATOM 1261 C C . GLY A 1 168 ? 1.387 0.161 -12.381 1.00 95.62 168 GLY A C 1
ATOM 1262 O O . GLY A 1 168 ? 1.639 0.481 -11.215 1.00 95.62 168 GLY A O 1
ATOM 1263 N N . GLY A 1 169 ? 1.742 0.921 -13.409 1.00 96.00 169 GLY A N 1
ATOM 1264 C CA . GLY A 1 169 ? 2.415 2.191 -13.206 1.00 96.00 169 GLY A CA 1
ATOM 1265 C C . GLY A 1 169 ? 3.196 2.675 -14.410 1.00 96.00 169 GLY A C 1
ATOM 1266 O O . GLY A 1 169 ? 3.201 2.044 -15.467 1.00 96.00 169 GLY A O 1
ATOM 1267 N N . TRP A 1 170 ? 3.876 3.792 -14.197 1.00 97.44 170 TRP A N 1
ATOM 1268 C CA . TRP A 1 170 ? 4.712 4.473 -15.174 1.00 97.44 170 TRP A CA 1
ATOM 1269 C C . TRP A 1 170 ? 6.164 4.470 -14.706 1.00 97.44 170 TRP A C 1
ATOM 1271 O O . TRP A 1 170 ? 6.432 4.490 -13.503 1.00 97.44 170 TRP A O 1
ATOM 1281 N N . ASP A 1 171 ? 7.105 4.473 -15.639 1.00 96.81 171 ASP A N 1
ATOM 1282 C CA . ASP A 1 171 ? 8.524 4.726 -15.371 1.00 96.81 171 ASP A CA 1
ATOM 1283 C C . ASP A 1 171 ? 9.122 5.403 -16.604 1.00 96.81 171 ASP A C 1
ATOM 1285 O O . ASP A 1 171 ? 8.655 5.197 -17.724 1.00 96.81 171 ASP A O 1
ATOM 1289 N N . ILE A 1 172 ? 10.144 6.228 -16.402 1.00 95.38 172 ILE A N 1
ATOM 1290 C CA . ILE A 1 172 ? 10.897 6.807 -17.522 1.00 95.38 172 ILE A CA 1
ATOM 1291 C C . ILE A 1 172 ? 11.793 5.762 -18.204 1.00 95.38 172 ILE A C 1
ATOM 1293 O O . ILE A 1 172 ? 12.263 6.014 -19.306 1.00 95.38 172 ILE A O 1
ATOM 1297 N N . SER A 1 173 ? 12.020 4.607 -17.566 1.00 96.19 173 SER A N 1
ATOM 1298 C CA . SER A 1 173 ? 12.729 3.456 -18.127 1.00 96.19 173 SER A CA 1
ATOM 1299 C C . SER A 1 173 ? 11.768 2.384 -18.647 1.00 96.19 173 SER A C 1
ATOM 1301 O O . SER A 1 173 ? 10.844 1.960 -17.954 1.00 96.19 173 SER A O 1
ATOM 1303 N N . GLY A 1 174 ? 12.049 1.853 -19.835 1.00 96.81 174 GLY A N 1
ATOM 1304 C CA . GLY A 1 174 ? 11.301 0.769 -20.470 1.00 96.81 174 GLY A CA 1
ATOM 1305 C C . GLY A 1 174 ? 11.786 -0.636 -20.142 1.00 96.81 174 GLY A C 1
ATOM 1306 O O . GLY A 1 174 ? 11.368 -1.586 -20.814 1.00 96.81 174 GLY A O 1
ATOM 1307 N N . ALA A 1 175 ? 12.646 -0.778 -19.131 1.00 97.56 175 ALA A N 1
ATOM 1308 C CA . ALA A 1 175 ? 13.066 -2.076 -18.614 1.00 97.56 175 ALA A CA 1
ATOM 1309 C C . ALA A 1 175 ? 11.849 -2.875 -18.130 1.00 97.56 175 ALA A C 1
ATOM 1311 O O . ALA A 1 175 ? 10.969 -2.343 -17.445 1.00 97.56 175 ALA A O 1
ATOM 1312 N N . ARG A 1 176 ? 11.796 -4.164 -18.473 1.00 98.06 176 ARG A N 1
ATOM 1313 C CA . ARG A 1 176 ? 10.728 -5.043 -17.980 1.00 98.06 176 ARG A CA 1
ATOM 1314 C C . ARG A 1 176 ? 10.870 -5.217 -16.462 1.00 98.06 176 ARG A C 1
ATOM 1316 O O . ARG A 1 176 ? 11.967 -5.096 -15.920 1.00 98.06 176 ARG A O 1
ATOM 1323 N N . MET A 1 177 ? 9.771 -5.463 -15.751 1.00 98.56 177 MET A N 1
ATOM 1324 C CA . MET A 1 177 ? 9.764 -5.439 -14.280 1.00 98.56 177 MET A CA 1
ATOM 1325 C C . MET A 1 177 ? 10.746 -6.425 -13.618 1.00 98.56 177 MET A C 1
ATOM 1327 O O . MET A 1 177 ? 11.275 -6.137 -12.545 1.00 98.56 177 MET A O 1
ATOM 1331 N N . ASP A 1 178 ? 11.045 -7.556 -14.250 1.00 98.38 178 ASP A N 1
ATOM 1332 C CA . ASP A 1 178 ? 12.082 -8.504 -13.825 1.00 98.38 178 ASP A CA 1
ATOM 1333 C C . ASP A 1 178 ? 13.512 -7.976 -14.030 1.00 98.38 178 ASP A C 1
ATOM 1335 O O . ASP A 1 178 ? 14.360 -8.127 -13.149 1.00 98.38 178 ASP A O 1
ATOM 1339 N N . GLU A 1 179 ? 13.783 -7.306 -15.151 1.00 98.19 179 GLU A N 1
ATOM 1340 C CA . GLU A 1 179 ? 15.069 -6.645 -15.413 1.00 98.19 179 GLU A CA 1
ATOM 1341 C C . GLU A 1 179 ? 15.290 -5.484 -14.439 1.00 98.19 179 GLU A C 1
ATOM 1343 O O . GLU A 1 179 ? 16.379 -5.311 -13.887 1.00 98.19 179 GLU A O 1
ATOM 1348 N N . ALA A 1 180 ? 14.230 -4.716 -14.179 1.00 98.06 180 ALA A N 1
ATOM 1349 C CA . ALA A 1 180 ? 14.221 -3.638 -13.206 1.00 98.06 180 ALA A CA 1
ATOM 1350 C C . ALA A 1 180 ? 14.472 -4.157 -11.778 1.00 98.06 180 ALA A C 1
ATOM 1352 O O . ALA A 1 180 ? 15.270 -3.569 -11.049 1.00 98.06 180 ALA A O 1
ATOM 1353 N N . MET A 1 181 ? 13.859 -5.285 -11.396 1.00 98.50 181 MET A N 1
ATOM 1354 C CA . MET A 1 181 ? 14.118 -5.958 -10.118 1.00 98.50 181 MET A CA 1
ATOM 1355 C C . MET A 1 181 ? 15.580 -6.405 -10.002 1.00 98.50 181 MET A C 1
ATOM 1357 O O . MET A 1 181 ? 16.218 -6.158 -8.977 1.00 98.50 181 MET A O 1
ATOM 1361 N N . LYS A 1 182 ? 16.134 -7.006 -11.063 1.00 98.00 182 LYS A N 1
ATOM 1362 C CA . LYS A 1 182 ? 17.545 -7.417 -11.106 1.00 98.00 182 LYS A CA 1
ATOM 1363 C C . LYS A 1 182 ? 18.488 -6.224 -10.952 1.00 98.00 182 LYS A C 1
ATOM 1365 O O . LYS A 1 182 ? 19.462 -6.305 -10.207 1.00 98.00 182 LYS A O 1
ATOM 1370 N N . ARG A 1 183 ? 18.184 -5.110 -11.625 1.00 96.94 183 ARG A N 1
ATOM 1371 C CA . ARG A 1 183 ? 18.918 -3.841 -11.515 1.00 96.94 183 ARG A CA 1
ATOM 1372 C C . ARG A 1 183 ? 18.854 -3.249 -10.106 1.00 96.94 183 ARG A C 1
ATOM 1374 O O . ARG A 1 183 ? 19.832 -2.657 -9.672 1.00 96.94 183 ARG A O 1
ATOM 1381 N N . ALA A 1 184 ? 17.728 -3.397 -9.408 1.00 97.12 184 ALA A N 1
ATOM 1382 C CA . ALA A 1 184 ? 17.531 -2.824 -8.079 1.00 97.12 184 ALA A CA 1
ATOM 1383 C C . ALA A 1 184 ? 18.396 -3.488 -6.993 1.00 97.12 184 ALA A C 1
ATOM 1385 O O . ALA A 1 184 ? 18.730 -2.829 -6.013 1.00 97.12 184 ALA A O 1
ATOM 1386 N N . GLN A 1 185 ? 18.749 -4.771 -7.156 1.00 97.44 185 GLN A N 1
ATOM 1387 C CA . GLN A 1 185 ? 19.627 -5.522 -6.240 1.00 97.44 185 GLN A CA 1
ATOM 1388 C C . GLN A 1 185 ? 19.184 -5.497 -4.761 1.00 97.44 185 GLN A C 1
ATOM 1390 O O . GLN A 1 185 ? 20.011 -5.564 -3.857 1.00 97.44 185 GLN A O 1
ATOM 1395 N N . VAL A 1 186 ? 17.873 -5.409 -4.510 1.00 98.06 186 VAL A N 1
ATOM 1396 C CA . VAL A 1 186 ? 17.313 -5.348 -3.146 1.00 98.06 186 VAL A CA 1
ATOM 1397 C C . VAL A 1 186 ? 17.070 -6.740 -2.562 1.00 98.06 186 VAL A C 1
ATOM 1399 O O . VAL A 1 186 ? 17.354 -6.984 -1.395 1.00 98.06 186 VAL A O 1
ATOM 1402 N N . LEU A 1 187 ? 16.504 -7.645 -3.360 1.00 97.62 187 LEU A N 1
ATOM 1403 C CA . LEU A 1 187 ? 16.053 -8.957 -2.895 1.00 97.62 187 LEU A CA 1
ATOM 1404 C C . LEU A 1 187 ? 17.182 -9.990 -2.935 1.00 97.62 187 LEU A C 1
ATOM 1406 O O . LEU A 1 187 ? 18.053 -9.919 -3.805 1.00 97.62 187 LEU A O 1
ATOM 1410 N N . ASP A 1 188 ? 17.107 -11.000 -2.065 1.00 97.31 188 ASP A N 1
ATOM 1411 C CA . ASP A 1 188 ? 17.975 -12.179 -2.139 1.00 97.31 188 ASP A CA 1
ATOM 1412 C C . ASP A 1 188 ? 17.948 -12.795 -3.541 1.00 97.31 188 ASP A C 1
ATOM 1414 O O . ASP A 1 188 ? 16.900 -12.877 -4.187 1.00 97.31 188 ASP A O 1
ATOM 1418 N N . TRP A 1 189 ? 19.102 -13.271 -4.008 1.00 96.69 189 TRP A N 1
ATOM 1419 C CA . TRP A 1 189 ? 19.230 -13.790 -5.369 1.00 96.69 189 TRP A CA 1
ATOM 1420 C C . TRP A 1 189 ? 18.279 -14.963 -5.655 1.00 96.69 189 TRP A C 1
ATOM 1422 O O . TRP A 1 189 ? 17.667 -14.997 -6.723 1.00 96.69 189 TRP A O 1
ATOM 1432 N N . ASP A 1 190 ? 18.109 -15.896 -4.709 1.00 97.69 190 ASP A N 1
ATOM 1433 C CA . ASP A 1 190 ? 17.206 -17.035 -4.919 1.00 97.69 190 ASP A CA 1
ATOM 1434 C C . ASP A 1 190 ? 15.736 -16.586 -4.982 1.00 97.69 190 ASP A C 1
ATOM 1436 O O . ASP A 1 190 ? 14.998 -17.048 -5.849 1.00 97.69 190 ASP A O 1
ATOM 1440 N N . LEU A 1 191 ? 15.329 -15.601 -4.170 1.00 97.94 191 LEU A N 1
ATOM 1441 C CA . LEU A 1 191 ? 14.000 -14.994 -4.283 1.00 97.94 191 LEU A CA 1
ATOM 1442 C C . LEU A 1 191 ? 13.809 -14.324 -5.649 1.00 97.94 191 LEU A C 1
ATOM 1444 O O . LEU A 1 191 ? 12.786 -14.547 -6.296 1.00 97.94 191 LEU A O 1
ATOM 1448 N N . GLN A 1 192 ? 14.792 -13.543 -6.116 1.00 98.12 192 GLN A N 1
ATOM 1449 C CA . GLN A 1 192 ? 14.730 -12.921 -7.443 1.00 98.12 192 GLN A CA 1
ATOM 1450 C C . GLN A 1 192 ? 14.531 -13.968 -8.537 1.00 98.12 192 GLN A C 1
ATOM 1452 O O . GLN A 1 192 ? 13.654 -13.796 -9.378 1.00 98.12 192 GLN A O 1
ATOM 1457 N N . ARG A 1 193 ? 15.308 -15.059 -8.516 1.00 97.69 193 ARG A N 1
ATOM 1458 C CA . ARG A 1 193 ? 15.201 -16.156 -9.489 1.00 97.69 193 ARG A CA 1
ATOM 1459 C C . ARG A 1 193 ? 13.799 -16.759 -9.508 1.00 97.69 193 ARG A C 1
ATOM 1461 O O . ARG A 1 193 ? 13.262 -16.991 -10.586 1.00 97.69 193 ARG A O 1
ATOM 1468 N N . GLN A 1 194 ? 13.213 -16.991 -8.336 1.00 96.81 194 GLN A N 1
ATOM 1469 C CA . GLN A 1 194 ? 11.910 -17.642 -8.226 1.00 96.81 194 GLN A CA 1
ATOM 1470 C C . GLN A 1 194 ? 10.737 -16.726 -8.597 1.00 96.81 194 GLN A C 1
ATOM 1472 O O . GLN A 1 194 ? 9.805 -17.166 -9.262 1.00 96.81 194 GLN A O 1
ATOM 1477 N N . VAL A 1 195 ? 10.780 -15.440 -8.233 1.00 97.69 195 VAL A N 1
ATOM 1478 C CA . VAL A 1 195 ? 9.708 -14.486 -8.576 1.00 97.69 195 VAL A CA 1
ATOM 1479 C C . VAL A 1 195 ? 9.834 -13.929 -10.003 1.00 97.69 195 VAL A C 1
ATOM 1481 O O . VAL A 1 195 ? 8.890 -13.331 -10.521 1.00 97.69 195 VAL A O 1
ATOM 1484 N N . MET A 1 196 ? 10.977 -14.138 -10.668 1.00 97.88 196 MET A N 1
ATOM 1485 C CA . MET A 1 196 ? 11.282 -13.613 -12.005 1.00 97.88 196 MET A CA 1
ATOM 1486 C C . MET A 1 196 ? 10.193 -13.884 -13.056 1.00 97.88 196 MET A C 1
ATOM 1488 O O . MET A 1 196 ? 9.815 -12.925 -13.730 1.00 97.88 196 MET A O 1
ATOM 1492 N N . PRO A 1 197 ? 9.629 -15.103 -13.200 1.00 98.06 197 PRO A N 1
ATOM 1493 C CA . PRO A 1 197 ? 8.581 -15.352 -14.193 1.00 98.06 197 PRO A CA 1
ATOM 1494 C C . PRO A 1 197 ? 7.324 -14.506 -13.944 1.00 98.06 197 PRO A C 1
ATOM 1496 O O . PRO A 1 197 ? 6.729 -13.973 -14.880 1.00 98.06 197 PRO A O 1
ATOM 1499 N N . HIS A 1 198 ? 6.959 -14.312 -12.674 1.00 98.25 198 HIS A N 1
ATOM 1500 C CA . HIS A 1 198 ? 5.810 -13.496 -12.282 1.00 98.25 198 HIS A CA 1
ATOM 1501 C C . HIS A 1 198 ? 6.066 -12.001 -12.503 1.00 98.25 198 HIS A C 1
ATOM 1503 O O . HIS A 1 198 ? 5.178 -11.284 -12.959 1.00 98.25 198 HIS A O 1
ATOM 1509 N N . MET A 1 199 ? 7.286 -11.531 -12.228 1.00 98.44 199 MET A N 1
ATOM 1510 C CA . MET A 1 199 ? 7.691 -10.152 -12.518 1.00 98.44 199 MET A CA 1
ATOM 1511 C C . MET A 1 199 ? 7.718 -9.884 -14.025 1.00 98.44 199 MET A C 1
ATOM 1513 O O . MET A 1 199 ? 7.205 -8.864 -14.472 1.00 98.44 199 MET A O 1
ATOM 1517 N N . ALA A 1 200 ? 8.237 -10.817 -14.824 1.00 98.06 200 ALA A N 1
ATOM 1518 C CA . ALA A 1 200 ? 8.231 -10.721 -16.280 1.00 98.06 200 ALA A CA 1
ATOM 1519 C C . ALA A 1 200 ? 6.803 -10.633 -16.849 1.00 98.06 200 ALA A C 1
ATOM 1521 O O . ALA A 1 200 ? 6.562 -9.872 -17.788 1.00 98.06 200 ALA A O 1
ATOM 1522 N N . ALA A 1 201 ? 5.851 -11.362 -16.254 1.00 97.88 201 ALA A N 1
ATOM 1523 C CA . ALA A 1 201 ? 4.441 -11.347 -16.643 1.00 97.88 201 ALA A CA 1
ATOM 1524 C C . ALA A 1 201 ? 3.727 -10.010 -16.358 1.00 97.88 201 ALA A C 1
ATOM 1526 O O . ALA A 1 201 ? 2.725 -9.716 -17.009 1.00 97.88 201 ALA A O 1
ATOM 1527 N N . LEU A 1 202 ? 4.243 -9.174 -15.444 1.00 96.62 202 LEU A N 1
ATOM 1528 C CA . LEU A 1 202 ? 3.753 -7.798 -15.263 1.00 96.62 202 LEU A CA 1
ATOM 1529 C C . LEU A 1 202 ? 4.065 -6.905 -16.475 1.00 96.62 202 LEU A C 1
ATOM 1531 O O . LEU A 1 202 ? 3.400 -5.892 -16.678 1.00 96.62 202 LEU A O 1
ATOM 1535 N N . GLY A 1 203 ? 5.054 -7.282 -17.290 1.00 97.06 203 GLY A N 1
ATOM 1536 C CA . GLY A 1 203 ? 5.459 -6.536 -18.472 1.00 97.06 203 GLY A CA 1
ATOM 1537 C C . GLY A 1 203 ? 6.325 -5.318 -18.152 1.00 97.06 203 GLY A C 1
ATOM 1538 O O . GLY A 1 203 ? 7.108 -5.311 -17.199 1.00 97.06 203 GLY A O 1
ATOM 1539 N N . LYS A 1 204 ? 6.246 -4.313 -19.025 1.00 97.31 204 LYS A N 1
ATOM 1540 C CA . LYS A 1 204 ? 6.976 -3.046 -18.902 1.00 97.31 204 LYS A CA 1
ATOM 1541 C C . LYS A 1 204 ? 6.094 -1.991 -18.225 1.00 97.31 204 LYS A C 1
ATOM 1543 O O . LYS A 1 204 ? 4.876 -2.028 -18.423 1.00 97.31 204 LYS A O 1
ATOM 1548 N N . PRO A 1 205 ? 6.683 -1.028 -17.498 1.00 97.25 205 PRO A N 1
ATOM 1549 C CA . PRO A 1 205 ? 5.971 0.179 -17.104 1.00 97.25 205 PRO A CA 1
ATOM 1550 C C . PRO A 1 205 ? 5.404 0.919 -18.320 1.00 97.25 205 PRO A C 1
ATOM 1552 O O . PRO A 1 205 ? 5.939 0.817 -19.426 1.00 97.25 205 PRO A O 1
ATOM 1555 N N . LEU A 1 206 ? 4.328 1.672 -18.105 1.00 96.88 206 LEU A N 1
ATOM 1556 C CA . LEU A 1 206 ? 3.819 2.624 -19.089 1.00 96.88 206 LEU A CA 1
ATOM 1557 C C . LEU A 1 206 ? 4.813 3.791 -19.263 1.00 96.88 206 LEU A C 1
ATOM 1559 O O . LEU A 1 206 ? 5.522 4.118 -18.303 1.00 96.88 206 LEU A O 1
ATOM 1563 N N . PRO A 1 207 ? 4.848 4.443 -20.441 1.00 96.12 207 PRO A N 1
ATOM 1564 C CA . PRO A 1 207 ? 5.692 5.612 -20.649 1.00 96.12 207 PRO A CA 1
ATOM 1565 C C . PRO A 1 207 ? 5.359 6.726 -19.651 1.00 96.12 207 PRO A C 1
ATOM 1567 O O . PRO A 1 207 ? 4.195 7.086 -19.495 1.00 96.12 207 PRO A O 1
ATOM 1570 N N . SER A 1 208 ? 6.362 7.297 -18.987 1.00 95.25 208 SER A N 1
ATOM 1571 C CA . SER A 1 208 ? 6.151 8.381 -18.015 1.00 95.25 208 SER A CA 1
ATOM 1572 C C . SER A 1 208 ? 6.420 9.767 -18.606 1.00 95.25 208 SER A C 1
ATOM 1574 O O . SER A 1 208 ? 6.981 9.919 -19.690 1.00 95.25 208 SER A O 1
ATOM 1576 N N . ILE A 1 209 ? 6.050 10.815 -17.875 1.00 93.50 209 ILE A N 1
ATOM 1577 C CA . ILE A 1 209 ? 6.437 12.188 -18.211 1.00 93.50 209 ILE A CA 1
ATOM 1578 C C . ILE A 1 209 ? 7.872 12.422 -17.731 1.00 93.50 209 ILE A C 1
ATOM 1580 O O . ILE A 1 209 ? 8.172 12.217 -16.555 1.00 93.50 209 ILE A O 1
ATOM 1584 N N . TYR A 1 210 ? 8.733 12.925 -18.615 1.00 91.75 210 TYR A N 1
ATOM 1585 C CA . TYR A 1 210 ? 10.099 13.312 -18.274 1.00 91.75 210 TYR A CA 1
ATOM 1586 C C . TYR A 1 210 ? 10.338 14.797 -18.568 1.00 91.75 210 TYR A C 1
ATOM 1588 O O . TYR A 1 210 ? 10.329 15.230 -19.720 1.00 91.75 210 TYR A O 1
ATOM 1596 N N . TYR A 1 211 ? 10.556 15.580 -17.509 1.00 90.06 211 TYR A N 1
ATOM 1597 C CA . TYR A 1 211 ? 10.978 16.977 -17.596 1.00 90.06 211 TYR A CA 1
ATOM 1598 C C . TYR A 1 211 ? 12.367 17.110 -16.952 1.00 90.06 211 TYR A C 1
ATOM 1600 O O . TYR A 1 211 ? 12.435 17.142 -15.719 1.00 90.06 211 TYR A O 1
ATOM 1608 N N . PRO A 1 212 ? 13.450 17.199 -17.754 1.00 85.94 212 PRO A N 1
ATOM 1609 C CA . PRO A 1 212 ? 14.827 17.220 -17.255 1.00 85.94 212 PRO A CA 1
ATOM 1610 C C . PRO A 1 212 ? 15.073 18.262 -16.159 1.00 85.94 212 PRO A C 1
ATOM 1612 O O . PRO A 1 212 ? 15.755 17.969 -15.184 1.00 85.94 212 PRO A O 1
ATOM 1615 N N . ASP A 1 213 ? 14.433 19.433 -16.260 1.00 86.12 213 ASP A N 1
ATOM 1616 C CA . ASP A 1 213 ? 14.565 20.553 -15.316 1.00 86.12 213 ASP A CA 1
ATOM 1617 C C . ASP A 1 213 ? 14.198 20.205 -13.858 1.00 86.12 213 ASP A C 1
ATOM 1619 O O . ASP A 1 213 ? 14.563 20.936 -12.939 1.00 86.12 213 ASP A O 1
ATOM 1623 N N . PHE A 1 214 ? 13.458 19.114 -13.628 1.00 83.00 214 PHE A N 1
ATOM 1624 C CA . PHE A 1 214 ? 13.030 18.673 -12.293 1.00 83.00 214 PHE A CA 1
ATOM 1625 C C . PHE A 1 214 ? 13.798 17.455 -11.772 1.00 83.00 214 PHE A C 1
ATOM 1627 O O . PHE A 1 214 ? 13.586 17.048 -10.626 1.00 83.00 214 PHE A O 1
ATOM 1634 N N . THR A 1 215 ? 14.674 16.874 -12.592 1.00 77.81 215 THR A N 1
ATOM 1635 C CA . THR A 1 215 ? 15.400 15.632 -12.310 1.00 77.81 215 THR A CA 1
ATOM 1636 C C . THR A 1 215 ? 16.907 15.854 -12.332 1.00 77.81 215 THR A C 1
ATOM 1638 O O . THR A 1 215 ? 17.407 16.768 -12.978 1.00 77.81 215 THR A O 1
ATOM 1641 N N . ALA A 1 216 ? 17.659 15.002 -11.638 1.00 77.56 216 ALA A N 1
ATOM 1642 C CA . ALA A 1 216 ? 19.113 15.024 -11.740 1.00 77.56 216 ALA A CA 1
ATOM 1643 C C . ALA A 1 216 ? 19.572 14.628 -13.158 1.00 77.56 216 ALA A C 1
ATOM 1645 O O . ALA A 1 216 ? 18.992 13.738 -13.780 1.00 77.56 216 ALA A O 1
ATOM 1646 N N . THR A 1 217 ? 20.640 15.257 -13.652 1.00 78.12 217 THR A N 1
ATOM 1647 C CA . THR A 1 217 ? 21.161 15.065 -15.022 1.00 78.12 217 THR A CA 1
ATOM 1648 C C . THR A 1 217 ? 21.607 13.630 -15.312 1.00 78.12 217 THR A C 1
ATOM 1650 O O . THR A 1 217 ? 21.523 13.163 -16.443 1.00 78.12 217 THR A O 1
ATOM 1653 N N . ASN A 1 218 ? 22.017 12.874 -14.291 1.00 80.38 218 ASN A N 1
ATOM 1654 C CA . ASN A 1 218 ? 22.378 11.460 -14.425 1.00 80.38 218 ASN A CA 1
ATOM 1655 C C . ASN A 1 218 ? 21.186 10.538 -14.760 1.00 80.38 218 ASN A C 1
ATOM 1657 O O . ASN A 1 218 ? 21.404 9.375 -15.097 1.00 80.38 218 ASN A O 1
ATOM 1661 N N . GLN A 1 219 ? 19.948 11.041 -14.700 1.00 82.50 219 GLN A N 1
ATOM 1662 C CA . GLN A 1 219 ? 18.747 10.287 -15.063 1.00 82.50 219 GLN A CA 1
ATOM 1663 C C . GLN A 1 219 ? 18.457 10.308 -16.569 1.00 82.50 219 GLN A C 1
ATOM 1665 O O . GLN A 1 219 ? 17.657 9.495 -17.029 1.00 82.50 219 GLN A O 1
ATOM 1670 N N . GLU A 1 220 ? 19.117 11.172 -17.348 1.00 82.69 220 GLU A N 1
ATOM 1671 C CA . GLU A 1 220 ? 18.883 11.291 -18.795 1.00 82.69 220 GLU A CA 1
ATOM 1672 C C . GLU A 1 220 ? 19.099 9.965 -19.525 1.00 82.69 220 GLU A C 1
ATOM 1674 O O . GLU A 1 220 ? 18.246 9.537 -20.297 1.00 82.69 220 GLU A O 1
ATOM 1679 N N . ALA A 1 221 ? 20.187 9.256 -19.210 1.00 87.25 221 ALA A N 1
ATOM 1680 C CA . ALA A 1 221 ? 20.497 7.964 -19.821 1.00 87.25 221 ALA A CA 1
ATOM 1681 C C . ALA A 1 221 ? 19.485 6.856 -19.463 1.00 87.25 221 ALA A C 1
ATOM 1683 O O . ALA A 1 221 ? 19.432 5.831 -20.138 1.00 87.25 221 ALA A O 1
ATOM 1684 N N . ARG A 1 222 ? 18.690 7.043 -18.400 1.00 88.81 222 ARG A N 1
ATOM 1685 C CA . ARG A 1 222 ? 17.638 6.106 -17.980 1.00 88.81 222 ARG A CA 1
ATOM 1686 C C . ARG A 1 222 ? 16.298 6.388 -18.672 1.00 88.81 222 ARG A C 1
ATOM 1688 O O . ARG A 1 222 ? 15.446 5.502 -18.688 1.00 88.81 222 ARG A O 1
ATOM 1695 N N . ALA A 1 223 ? 16.097 7.593 -19.203 1.00 91.25 223 ALA A N 1
ATOM 1696 C CA . ALA A 1 223 ? 14.821 8.063 -19.730 1.00 91.25 223 ALA A CA 1
ATOM 1697 C C . ALA A 1 223 ? 14.577 7.615 -21.188 1.00 91.25 223 ALA A C 1
ATOM 1699 O O . ALA A 1 223 ? 14.486 8.442 -22.093 1.00 91.25 223 ALA A O 1
ATOM 1700 N N . ASP A 1 224 ? 14.474 6.305 -21.424 1.00 94.81 224 ASP A N 1
ATOM 1701 C CA . ASP A 1 224 ? 14.220 5.711 -22.748 1.00 94.81 224 ASP A CA 1
ATOM 1702 C C . ASP A 1 224 ? 12.729 5.426 -23.037 1.00 94.81 224 ASP A C 1
ATOM 1704 O O . ASP A 1 224 ? 12.379 4.982 -24.131 1.00 94.81 224 ASP A O 1
ATOM 1708 N N . HIS A 1 225 ? 11.839 5.709 -22.081 1.00 95.12 225 HIS A N 1
ATOM 1709 C CA . HIS A 1 225 ? 10.405 5.418 -22.148 1.00 95.12 225 HIS A CA 1
ATOM 1710 C C . HIS A 1 225 ? 9.561 6.616 -21.689 1.00 95.12 225 HIS A C 1
ATOM 1712 O O . HIS A 1 225 ? 8.729 6.525 -20.787 1.00 95.12 225 HIS A O 1
ATOM 1718 N N . ALA A 1 226 ? 9.794 7.773 -22.306 1.00 92.94 226 ALA A N 1
ATOM 1719 C CA . ALA A 1 226 ? 9.062 9.001 -22.016 1.00 92.94 226 ALA A CA 1
ATOM 1720 C C . ALA A 1 226 ? 7.915 9.255 -23.012 1.00 92.94 226 ALA A C 1
ATOM 1722 O O . ALA A 1 226 ? 8.027 8.956 -24.202 1.00 92.94 226 ALA A O 1
ATOM 1723 N N . ILE A 1 227 ? 6.828 9.867 -22.533 1.00 93.44 227 ILE A N 1
ATOM 1724 C CA . ILE A 1 227 ? 5.759 10.409 -23.382 1.00 93.44 227 ILE A CA 1
ATOM 1725 C C . ILE A 1 227 ? 6.344 11.567 -24.211 1.00 93.44 227 ILE A C 1
ATOM 1727 O O . ILE A 1 227 ? 6.962 12.471 -23.638 1.00 93.44 227 ILE A O 1
ATOM 1731 N N . PRO A 1 228 ? 6.176 11.570 -25.546 1.00 89.19 228 PRO A N 1
ATOM 1732 C CA . PRO A 1 228 ? 6.735 12.613 -26.393 1.00 89.19 228 PRO A CA 1
ATOM 1733 C C . PRO A 1 228 ? 5.998 13.947 -26.224 1.00 89.19 228 PRO A C 1
ATOM 1735 O O . PRO A 1 228 ? 4.792 13.996 -25.996 1.00 89.19 228 PRO A O 1
ATOM 1738 N N . GLY A 1 229 ? 6.721 15.045 -26.447 1.00 87.06 229 GLY A N 1
ATOM 1739 C CA . GLY A 1 229 ? 6.166 16.398 -26.424 1.00 87.06 229 GLY A CA 1
ATOM 1740 C C . GLY A 1 229 ? 6.323 17.116 -25.082 1.00 87.06 229 GLY A C 1
ATOM 1741 O O . GLY A 1 229 ? 6.707 16.546 -24.065 1.00 87.06 229 GLY A O 1
ATOM 1742 N N . LYS A 1 230 ? 6.072 18.429 -25.102 1.00 88.25 230 LYS A N 1
ATOM 1743 C CA . LYS A 1 230 ? 6.214 19.325 -23.935 1.00 88.25 230 LYS A CA 1
ATOM 1744 C C . LYS A 1 230 ? 4.885 19.927 -23.475 1.00 88.25 230 LYS A C 1
ATOM 1746 O O . LYS A 1 230 ? 4.867 20.718 -22.532 1.00 88.25 230 LYS A O 1
ATOM 1751 N N . ASP A 1 231 ? 3.787 19.579 -24.144 1.00 93.44 231 ASP A N 1
ATOM 1752 C CA . ASP A 1 231 ? 2.464 20.066 -23.781 1.00 93.44 231 ASP A CA 1
ATOM 1753 C C . ASP A 1 231 ? 1.981 19.371 -22.503 1.00 93.44 231 ASP A C 1
ATOM 1755 O O . ASP A 1 231 ? 1.628 18.192 -22.481 1.00 93.44 231 ASP A O 1
ATOM 1759 N N . LYS A 1 232 ? 1.965 20.139 -21.413 1.00 92.25 232 LYS A N 1
ATOM 1760 C CA . LYS A 1 232 ? 1.578 19.651 -20.090 1.00 92.25 232 LYS A CA 1
ATOM 1761 C C . LYS A 1 232 ? 0.104 19.249 -20.026 1.00 92.25 232 LYS A C 1
ATOM 1763 O O . LYS A 1 232 ? -0.230 18.376 -19.226 1.00 92.25 232 LYS A O 1
ATOM 1768 N N . GLN A 1 233 ? -0.759 19.868 -20.835 1.00 93.81 233 GLN A N 1
ATOM 1769 C CA . GLN A 1 233 ? -2.184 19.546 -20.867 1.00 93.81 233 GLN A CA 1
ATOM 1770 C C . GLN A 1 233 ? -2.410 18.192 -21.545 1.00 93.81 233 GLN A C 1
ATOM 1772 O O . GLN A 1 233 ? -3.052 17.322 -20.958 1.00 93.81 233 GLN A O 1
ATOM 1777 N N . ALA A 1 234 ? -1.788 17.970 -22.706 1.00 94.00 234 ALA A N 1
ATOM 1778 C CA . ALA A 1 234 ? -1.813 16.675 -23.384 1.00 94.00 234 ALA A CA 1
ATOM 1779 C C . ALA A 1 234 ? -1.229 15.553 -22.503 1.00 94.00 234 ALA A C 1
ATOM 1781 O O . ALA A 1 234 ? -1.812 14.475 -22.387 1.00 94.00 234 ALA A O 1
ATOM 1782 N N . ASN A 1 235 ? -0.127 15.828 -21.797 1.00 92.75 235 ASN A N 1
ATOM 1783 C CA . ASN A 1 235 ? 0.479 14.874 -20.868 1.00 92.75 235 ASN A CA 1
ATOM 1784 C C . ASN A 1 235 ? -0.457 14.510 -19.698 1.00 92.75 235 ASN A C 1
ATOM 1786 O O . ASN A 1 235 ? -0.543 13.346 -19.306 1.00 92.75 235 ASN A O 1
ATOM 1790 N N . LEU A 1 236 ? -1.196 15.481 -19.149 1.00 92.44 236 LEU A N 1
ATOM 1791 C CA . LEU A 1 236 ? -2.200 15.227 -18.111 1.00 92.44 236 LEU A CA 1
ATOM 1792 C C . LEU A 1 236 ? -3.345 14.343 -18.625 1.00 92.44 236 LEU A C 1
ATOM 1794 O O . LEU A 1 236 ? -3.816 13.459 -17.908 1.00 92.44 236 LEU A O 1
ATOM 1798 N N . GLU A 1 237 ? -3.811 14.590 -19.847 1.00 93.50 237 GLU A N 1
ATOM 1799 C CA . GLU A 1 237 ? -4.874 13.804 -20.479 1.00 93.50 237 GLU A CA 1
ATOM 1800 C C . GLU A 1 237 ? -4.426 12.368 -20.758 1.00 93.50 237 GLU A C 1
ATOM 1802 O O . GLU A 1 237 ? -5.175 11.435 -20.463 1.00 93.50 237 GLU A O 1
ATOM 1807 N N . HIS A 1 238 ? -3.180 12.180 -21.198 1.00 91.50 238 HIS A N 1
ATOM 1808 C CA . HIS A 1 238 ? -2.569 10.862 -21.362 1.00 91.50 238 HIS A CA 1
ATOM 1809 C C . HIS A 1 238 ? -2.560 10.068 -20.047 1.00 91.50 238 HIS A C 1
ATOM 1811 O O . HIS A 1 238 ? -3.100 8.965 -19.987 1.00 91.50 238 HIS A O 1
ATOM 1817 N N . LEU A 1 239 ? -2.052 10.658 -18.956 1.00 91.62 239 LEU A N 1
ATOM 1818 C CA . LEU A 1 239 ? -2.018 9.985 -17.650 1.00 91.62 239 LEU A CA 1
ATOM 1819 C C . LEU A 1 239 ? -3.418 9.639 -17.120 1.00 91.62 239 LEU A C 1
ATOM 1821 O O . LEU A 1 239 ? -3.605 8.605 -16.476 1.00 91.62 239 LEU A O 1
ATOM 1825 N N . ARG A 1 240 ? -4.423 10.486 -17.382 1.00 90.31 240 ARG A N 1
ATOM 1826 C CA . ARG A 1 240 ? -5.821 10.193 -17.021 1.00 90.31 240 ARG A CA 1
ATOM 1827 C C . ARG A 1 240 ? -6.381 9.013 -17.808 1.00 90.31 240 ARG A C 1
ATOM 1829 O O . ARG A 1 240 ? -7.106 8.206 -17.228 1.00 90.31 240 ARG A O 1
ATOM 1836 N N . ALA A 1 241 ? -6.055 8.915 -19.095 1.00 90.19 241 ALA A N 1
ATOM 1837 C CA . ALA A 1 241 ? -6.463 7.793 -19.930 1.00 90.19 241 ALA A CA 1
ATOM 1838 C C . ALA A 1 241 ? -5.823 6.481 -19.448 1.00 90.19 241 ALA A C 1
ATOM 1840 O O . ALA A 1 241 ? -6.528 5.485 -19.273 1.00 90.19 241 ALA A O 1
ATOM 1841 N N . ASP A 1 242 ? -4.527 6.504 -19.136 1.00 89.81 242 ASP A N 1
ATOM 1842 C CA . ASP A 1 242 ? -3.793 5.355 -18.594 1.00 89.81 242 ASP A CA 1
ATOM 1843 C C . ASP A 1 242 ? -4.346 4.871 -17.250 1.00 89.81 242 ASP A C 1
ATOM 1845 O O . ASP A 1 242 ? -4.512 3.671 -17.029 1.00 89.81 242 ASP A O 1
ATOM 1849 N N . ALA A 1 243 ? -4.673 5.805 -16.351 1.00 83.12 243 ALA A N 1
ATOM 1850 C CA . ALA A 1 243 ? -5.218 5.510 -15.026 1.00 83.12 243 ALA A CA 1
ATOM 1851 C C . ALA A 1 243 ? -6.690 5.048 -15.049 1.00 83.12 243 ALA A C 1
ATOM 1853 O O . ALA A 1 243 ? -7.296 4.838 -13.991 1.00 83.12 243 ALA A O 1
ATOM 1854 N N . SER A 1 244 ? -7.297 4.910 -16.233 1.00 81.12 244 SER A N 1
ATOM 1855 C CA . SER A 1 244 ? -8.698 4.528 -16.364 1.00 81.12 244 SER A CA 1
ATOM 1856 C C . SER A 1 244 ? -8.971 3.137 -15.784 1.00 81.12 244 SER A C 1
ATOM 1858 O O . SER A 1 244 ? -8.434 2.113 -16.213 1.00 81.12 244 SER A O 1
ATOM 1860 N N . LYS A 1 245 ? -9.907 3.085 -14.831 1.00 77.81 245 LYS A N 1
ATOM 1861 C CA . LYS A 1 245 ? -10.336 1.861 -14.135 1.00 77.81 245 LYS A CA 1
ATOM 1862 C C . LYS A 1 245 ? -10.940 0.798 -15.063 1.00 77.81 245 LYS A C 1
ATOM 1864 O O . LYS A 1 245 ? -10.914 -0.390 -14.731 1.00 77.81 245 LYS A O 1
ATOM 1869 N N . ALA A 1 246 ? -11.488 1.211 -16.209 1.00 67.06 246 ALA A N 1
ATOM 1870 C CA . ALA A 1 246 ? -12.244 0.346 -17.113 1.00 67.06 246 ALA A CA 1
ATOM 1871 C C . ALA A 1 246 ? -11.397 -0.807 -17.677 1.00 67.06 246 ALA A C 1
ATOM 1873 O O . ALA A 1 246 ? -11.877 -1.940 -17.745 1.00 67.06 246 ALA A O 1
ATOM 1874 N N . LYS A 1 247 ? -10.115 -0.551 -17.983 1.00 76.25 247 LYS A N 1
ATOM 1875 C CA . LYS A 1 247 ? -9.196 -1.524 -18.604 1.00 76.25 247 LYS A CA 1
ATOM 1876 C C . LYS A 1 247 ? -9.055 -2.822 -17.800 1.00 76.25 247 LYS A C 1
ATOM 1878 O O . LYS A 1 247 ? -8.946 -3.897 -18.379 1.00 76.25 247 LYS A O 1
ATOM 1883 N N . HIS A 1 248 ? -9.119 -2.733 -16.471 1.00 80.69 248 HIS A N 1
ATOM 1884 C CA . HIS A 1 248 ? -8.973 -3.880 -15.565 1.00 80.69 248 HIS A CA 1
ATOM 1885 C C . HIS A 1 248 ? -10.237 -4.173 -14.738 1.00 80.69 248 HIS A C 1
ATOM 1887 O O . HIS A 1 248 ? -10.190 -4.983 -13.801 1.00 80.69 248 HIS A O 1
ATOM 1893 N N . ARG A 1 249 ? -11.372 -3.548 -15.096 1.00 87.88 249 ARG A N 1
ATOM 1894 C CA . ARG A 1 249 ? -12.656 -3.635 -14.375 1.00 87.88 249 ARG A CA 1
ATOM 1895 C C . ARG A 1 249 ? -12.480 -3.353 -12.878 1.00 87.88 249 ARG A C 1
ATOM 1897 O O . ARG A 1 249 ? -12.888 -4.155 -12.043 1.00 87.88 249 ARG A O 1
ATOM 1904 N N . LEU A 1 250 ? -11.760 -2.278 -12.557 1.00 90.62 250 LEU A N 1
ATOM 1905 C CA . LEU A 1 250 ? -11.460 -1.888 -11.180 1.00 90.62 250 LEU A CA 1
ATOM 1906 C C . LEU A 1 250 ? -12.604 -1.060 -10.597 1.00 90.62 250 LEU A C 1
ATOM 1908 O O . LEU A 1 250 ? -13.123 -0.154 -11.248 1.00 90.62 250 LEU A O 1
ATOM 1912 N N . ASP A 1 251 ? -12.921 -1.297 -9.330 1.00 91.12 251 ASP A N 1
ATOM 1913 C CA . ASP A 1 251 ? -13.839 -0.445 -8.575 1.00 91.12 251 ASP A CA 1
ATOM 1914 C C . ASP A 1 251 ? -13.117 0.845 -8.143 1.00 91.12 251 ASP A C 1
ATOM 1916 O O . ASP A 1 251 ? -13.662 1.956 -8.215 1.00 91.12 251 AS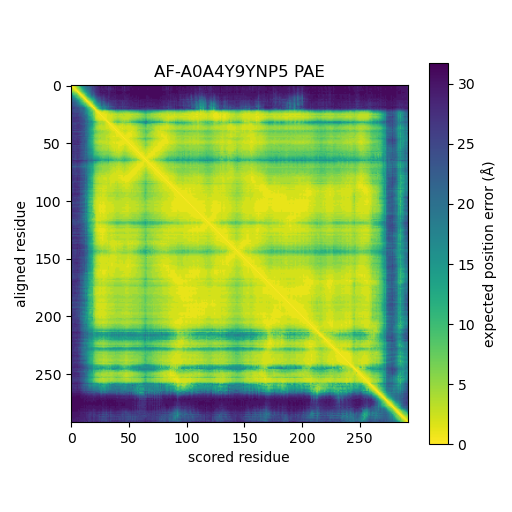P A O 1
ATOM 1920 N N . ARG A 1 252 ? -11.846 0.700 -7.731 1.00 91.81 252 ARG A N 1
ATOM 1921 C CA . ARG A 1 252 ? -10.979 1.774 -7.224 1.00 91.81 252 ARG A CA 1
ATOM 1922 C C . ARG A 1 252 ? -9.570 1.691 -7.811 1.00 91.81 252 ARG A C 1
ATOM 1924 O O . ARG A 1 252 ? -9.080 0.611 -8.125 1.00 91.81 252 ARG A O 1
ATOM 1931 N N . ALA A 1 253 ? -8.906 2.838 -7.909 1.00 90.00 253 ALA A N 1
ATOM 1932 C CA . ALA A 1 253 ? -7.491 2.931 -8.242 1.00 90.00 253 ALA A CA 1
ATOM 1933 C C . ALA A 1 253 ? -6.817 3.974 -7.342 1.00 90.00 253 ALA A C 1
ATOM 1935 O O . ALA A 1 253 ? -7.393 5.030 -7.070 1.00 90.00 253 ALA A O 1
ATOM 1936 N N . PHE A 1 254 ? -5.606 3.667 -6.887 1.00 90.56 254 PHE A N 1
ATOM 1937 C CA . PHE A 1 254 ? -4.750 4.575 -6.131 1.00 90.56 254 PHE A CA 1
ATOM 1938 C C . PHE A 1 254 ? -3.486 4.843 -6.933 1.00 90.56 254 PHE A C 1
ATOM 1940 O O . PHE A 1 254 ? -2.885 3.908 -7.461 1.00 90.56 254 PHE A O 1
ATOM 1947 N N . VAL A 1 255 ? -3.082 6.110 -7.001 1.00 92.56 255 VAL A N 1
ATOM 1948 C CA . VAL A 1 255 ? -1.806 6.508 -7.597 1.00 92.56 255 VAL A CA 1
ATOM 1949 C C . VAL A 1 255 ? -0.834 6.853 -6.475 1.00 92.56 255 VAL A C 1
ATOM 1951 O O . VAL A 1 255 ? -1.163 7.654 -5.599 1.00 92.56 255 VAL A O 1
ATOM 1954 N N . SER A 1 256 ? 0.352 6.248 -6.499 1.00 93.31 256 SER A N 1
ATOM 1955 C CA . SER A 1 256 ? 1.427 6.505 -5.541 1.00 93.31 256 SER A CA 1
ATOM 1956 C C . SER A 1 256 ? 2.689 6.948 -6.271 1.00 93.31 256 SER A C 1
ATOM 1958 O O . SER A 1 256 ? 3.121 6.305 -7.225 1.00 93.31 256 SER A O 1
ATOM 1960 N N . TRP A 1 257 ? 3.281 8.053 -5.827 1.00 92.81 257 TRP A N 1
ATOM 1961 C CA . TRP A 1 257 ? 4.574 8.504 -6.327 1.00 92.81 257 TRP A CA 1
ATOM 1962 C C . TRP A 1 257 ? 5.697 7.820 -5.550 1.00 92.81 257 TRP A C 1
ATOM 1964 O O . TRP A 1 257 ? 5.857 8.061 -4.354 1.00 92.8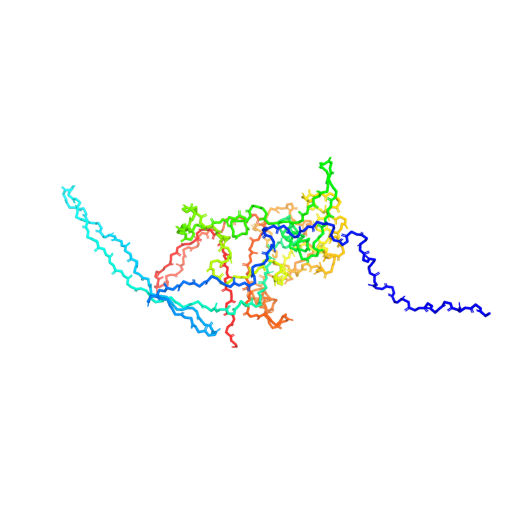1 257 TRP A O 1
ATOM 1974 N N . THR A 1 258 ? 6.485 6.993 -6.232 1.00 89.62 258 THR A N 1
ATOM 1975 C CA . THR A 1 258 ? 7.625 6.259 -5.657 1.00 89.62 258 THR A CA 1
ATOM 1976 C C . THR A 1 258 ? 8.940 6.537 -6.391 1.00 89.62 258 THR A C 1
ATOM 1978 O O . THR A 1 258 ? 9.919 5.821 -6.185 1.00 89.62 258 THR A O 1
ATOM 1981 N N . GLU A 1 259 ? 8.952 7.558 -7.250 1.00 80.44 259 GLU A N 1
ATOM 1982 C CA . GLU A 1 259 ? 10.125 8.014 -7.995 1.00 80.44 259 GLU A CA 1
ATOM 1983 C C . GLU A 1 259 ? 11.125 8.788 -7.133 1.00 80.44 259 GLU A C 1
ATOM 1985 O O . GLU A 1 259 ? 10.865 9.164 -5.987 1.00 80.44 259 GLU A O 1
ATOM 1990 N N . HIS A 1 260 ? 12.267 9.072 -7.756 1.00 73.81 260 HIS A N 1
ATOM 1991 C CA . HIS A 1 260 ? 13.316 9.941 -7.243 1.00 73.81 260 HIS A CA 1
ATOM 1992 C C . HIS A 1 260 ? 12.766 11.298 -6.753 1.00 73.81 260 HIS A C 1
ATOM 1994 O O . HIS A 1 260 ? 11.796 11.819 -7.317 1.00 73.81 260 HIS A O 1
ATOM 2000 N N . PRO A 1 261 ? 13.396 11.903 -5.727 1.00 73.00 261 PRO A N 1
ATOM 2001 C CA . PRO A 1 261 ? 13.068 13.255 -5.295 1.00 73.00 261 PRO A CA 1
ATOM 2002 C C . PRO A 1 261 ? 13.173 14.252 -6.452 1.00 73.00 261 PRO A C 1
ATOM 2004 O O . PRO A 1 261 ? 14.152 14.246 -7.197 1.00 73.00 261 PRO A O 1
ATOM 2007 N N . MET A 1 262 ? 12.173 15.120 -6.577 1.00 65.94 262 MET A N 1
ATOM 2008 C CA . MET A 1 262 ? 12.185 16.221 -7.538 1.00 65.94 262 MET A CA 1
ATOM 2009 C C . MET A 1 262 ? 12.704 17.500 -6.886 1.00 65.94 262 MET A C 1
ATOM 2011 O O . MET A 1 262 ? 12.555 17.703 -5.676 1.00 65.94 262 MET A O 1
ATOM 2015 N N . LEU A 1 263 ? 13.264 18.395 -7.701 1.00 69.62 263 LEU A N 1
ATOM 2016 C CA . LEU A 1 263 ? 13.554 19.759 -7.265 1.00 69.62 263 LEU A CA 1
ATOM 2017 C C . LEU A 1 263 ? 12.260 20.475 -6.854 1.00 69.62 263 LEU A C 1
ATOM 2019 O O . LEU A 1 263 ? 11.204 20.306 -7.469 1.00 69.62 263 LEU A O 1
ATOM 2023 N N . HIS A 1 264 ? 12.347 21.288 -5.801 1.00 72.44 264 HIS A N 1
ATOM 2024 C CA . HIS A 1 264 ? 11.203 22.054 -5.320 1.00 72.44 264 HIS A CA 1
ATOM 2025 C C . HIS A 1 264 ? 10.778 23.067 -6.383 1.00 72.44 264 HIS A C 1
ATOM 2027 O O . HIS A 1 264 ? 11.578 23.884 -6.835 1.00 72.44 264 HIS A O 1
ATOM 2033 N N . SER A 1 265 ? 9.498 23.061 -6.745 1.00 68.38 265 SER A N 1
ATOM 2034 C CA . SER A 1 265 ? 8.932 24.147 -7.538 1.00 68.38 265 SER A CA 1
ATOM 2035 C C . SER A 1 265 ? 8.841 25.410 -6.685 1.00 68.38 265 SER A C 1
ATOM 2037 O O . SER A 1 265 ? 8.325 25.354 -5.565 1.00 68.38 265 SER A O 1
ATOM 2039 N N . HIS A 1 266 ? 9.264 26.557 -7.218 1.00 65.25 266 HIS A N 1
ATOM 2040 C CA . HIS A 1 266 ? 9.018 27.833 -6.553 1.00 65.25 266 HIS A CA 1
ATOM 2041 C C . HIS A 1 266 ? 7.507 28.051 -6.372 1.00 65.25 266 HIS A C 1
ATOM 2043 O O . HIS A 1 266 ? 6.756 27.921 -7.346 1.00 65.25 266 HIS A O 1
ATOM 2049 N N . PRO A 1 267 ? 7.034 28.393 -5.160 1.00 58.16 267 PRO A N 1
ATOM 2050 C CA . PRO A 1 267 ? 5.652 28.801 -4.977 1.00 58.16 267 PRO A CA 1
ATOM 2051 C C . PRO A 1 267 ? 5.420 30.081 -5.786 1.00 58.16 267 PRO A C 1
ATOM 2053 O O . PRO A 1 267 ? 5.944 31.144 -5.468 1.00 58.16 267 PRO A O 1
ATOM 2056 N N . CYS A 1 268 ? 4.662 29.968 -6.874 1.00 45.97 268 CYS A N 1
ATOM 2057 C CA . CYS A 1 268 ? 4.282 31.111 -7.689 1.00 45.97 268 CYS A CA 1
ATOM 2058 C C . CYS A 1 268 ? 3.194 31.905 -6.943 1.00 45.97 268 CYS A C 1
ATOM 2060 O O . CYS A 1 268 ? 2.161 31.314 -6.594 1.00 45.97 268 CYS A O 1
ATOM 2062 N N . PRO A 1 269 ? 3.371 33.217 -6.692 1.00 44.88 269 PRO A N 1
ATOM 2063 C CA . PRO A 1 269 ? 2.274 34.048 -6.228 1.00 44.88 269 PRO A CA 1
ATOM 2064 C C . PRO A 1 269 ? 1.189 34.023 -7.306 1.00 44.88 269 PRO A C 1
ATOM 2066 O O . PRO A 1 269 ? 1.404 34.477 -8.429 1.00 44.88 269 PRO A O 1
ATOM 2069 N N . ARG A 1 270 ? 0.033 33.429 -6.993 1.00 46.22 270 ARG A N 1
ATOM 2070 C CA . ARG A 1 270 ? -1.103 33.402 -7.923 1.00 46.22 270 ARG A CA 1
ATOM 2071 C C . ARG A 1 270 ? -1.460 34.842 -8.328 1.00 46.22 270 ARG A C 1
ATOM 2073 O O . ARG A 1 270 ? -1.496 35.702 -7.445 1.00 46.22 270 ARG A O 1
ATOM 2080 N N . PRO A 1 271 ? -1.852 35.102 -9.590 1.00 47.50 271 PRO A N 1
ATOM 2081 C CA . PRO A 1 271 ? -2.725 36.234 -9.862 1.00 47.50 271 PRO A CA 1
ATOM 2082 C C . PRO A 1 271 ? -3.982 36.065 -8.999 1.00 47.50 271 PRO A C 1
ATOM 2084 O O . PRO A 1 271 ? -4.530 34.963 -8.891 1.00 47.50 271 PRO A O 1
ATOM 2087 N N . THR A 1 272 ? -4.380 37.131 -8.313 1.00 38.34 272 THR A N 1
ATOM 2088 C CA . THR A 1 272 ? -5.446 37.166 -7.308 1.00 38.34 272 THR A CA 1
ATOM 2089 C C . THR A 1 272 ? -6.716 36.454 -7.782 1.00 38.34 272 THR A C 1
ATOM 2091 O O . THR A 1 272 ? -7.487 36.965 -8.587 1.00 38.34 272 THR A O 1
ATOM 2094 N N . ARG A 1 273 ? -6.979 35.267 -7.229 1.00 39.69 273 ARG A N 1
ATOM 2095 C CA . ARG A 1 273 ? -8.304 34.646 -7.269 1.00 39.69 273 ARG A CA 1
ATOM 2096 C C . ARG A 1 273 ? -8.709 34.314 -5.840 1.00 39.69 273 ARG A C 1
ATOM 2098 O O . ARG A 1 273 ? -8.082 33.494 -5.172 1.00 39.69 273 ARG A O 1
ATOM 2105 N N . SER A 1 274 ? -9.719 35.034 -5.375 1.00 40.66 274 SER A N 1
ATOM 2106 C CA . SER A 1 274 ? -10.358 34.957 -4.067 1.00 40.66 274 SER A CA 1
ATOM 2107 C C . SER A 1 274 ? -10.892 33.551 -3.769 1.00 40.66 274 SER A C 1
ATOM 2109 O O . SER A 1 274 ? -11.979 33.193 -4.203 1.00 40.66 274 SER A O 1
ATOM 2111 N N . ALA A 1 275 ? -10.131 32.751 -3.022 1.00 31.58 275 ALA A N 1
ATOM 2112 C CA . ALA A 1 275 ? -10.637 31.687 -2.144 1.00 31.58 275 ALA A CA 1
ATOM 2113 C C . ALA A 1 275 ? -9.467 31.086 -1.338 1.00 31.58 275 ALA A C 1
ATOM 2115 O O . ALA A 1 275 ? -8.482 30.659 -1.948 1.00 31.58 275 ALA A O 1
ATOM 2116 N N . PRO A 1 276 ? -9.536 31.012 0.004 1.00 41.41 276 PRO A N 1
ATOM 2117 C CA . PRO A 1 276 ? -8.491 30.382 0.802 1.00 41.41 276 PRO A CA 1
ATOM 2118 C C . PRO A 1 276 ? -8.765 28.882 0.966 1.00 41.41 276 PRO A C 1
ATOM 2120 O O . PRO A 1 276 ? -9.908 28.519 1.246 1.00 41.41 276 PRO A O 1
ATOM 2123 N N . ARG A 1 277 ? -7.723 28.032 0.853 1.00 42.06 277 ARG A N 1
ATOM 2124 C CA . ARG A 1 277 ? -7.479 26.809 1.668 1.00 42.06 277 ARG A CA 1
ATOM 2125 C C . ARG A 1 277 ? -6.228 26.018 1.218 1.00 42.06 277 ARG A C 1
ATOM 2127 O O . ARG A 1 277 ? -5.714 26.302 0.138 1.00 42.06 277 ARG A O 1
ATOM 2134 N N . PRO A 1 278 ? -5.669 25.143 2.085 1.00 45.53 278 PRO A N 1
ATOM 2135 C CA . PRO A 1 278 ? -4.336 25.336 2.645 1.00 45.53 278 PRO A CA 1
ATOM 2136 C C . PRO A 1 278 ? -3.274 24.421 2.028 1.00 45.53 278 PRO A C 1
ATOM 2138 O O . PRO A 1 278 ? -3.578 23.464 1.319 1.00 45.53 278 PRO A O 1
ATOM 2141 N N . GLY A 1 279 ? -2.016 24.760 2.312 1.00 40.47 279 GLY A N 1
ATOM 2142 C CA . GLY A 1 279 ? -0.839 24.033 1.859 1.00 40.47 279 GLY A CA 1
ATOM 2143 C C . GLY A 1 279 ? -0.801 22.579 2.324 1.00 40.47 279 GLY A C 1
ATOM 2144 O O . GLY A 1 279 ? -1.277 22.235 3.403 1.00 40.47 279 GLY A O 1
ATOM 2145 N N . ALA A 1 280 ? -0.184 21.745 1.493 1.00 31.67 280 ALA A N 1
ATOM 2146 C CA . ALA A 1 280 ? 0.221 20.398 1.845 1.00 31.67 280 ALA A CA 1
ATOM 2147 C C . ALA A 1 280 ? 1.622 20.154 1.274 1.00 31.67 280 ALA A C 1
ATOM 2149 O O . ALA A 1 280 ? 1.806 20.033 0.064 1.00 31.67 280 ALA A O 1
ATOM 2150 N N . SER A 1 281 ? 2.611 20.121 2.161 1.00 35.16 281 SER A N 1
ATOM 2151 C CA . SER A 1 281 ? 3.836 19.348 1.993 1.00 35.16 281 SER A CA 1
ATOM 2152 C C . SER A 1 281 ? 3.581 17.956 2.582 1.00 35.16 281 SER A C 1
ATOM 2154 O O . SER A 1 281 ? 3.023 17.831 3.670 1.00 35.16 281 SER A O 1
ATOM 2156 N N . GLY A 1 282 ? 3.962 16.909 1.849 1.00 29.06 282 GLY A N 1
ATOM 2157 C CA . GLY A 1 282 ? 3.782 15.511 2.250 1.00 29.06 282 GLY A CA 1
ATOM 2158 C C . GLY A 1 282 ? 3.039 14.688 1.198 1.00 29.06 282 GLY A C 1
ATOM 2159 O O . GLY A 1 282 ? 2.141 15.197 0.536 1.00 29.06 282 GLY A O 1
ATOM 2160 N N . VAL A 1 283 ? 3.482 13.435 1.034 1.00 28.72 283 VAL A N 1
ATOM 2161 C CA . VAL A 1 283 ? 2.976 12.369 0.145 1.00 28.72 283 VAL A CA 1
ATOM 2162 C C . VAL A 1 283 ? 1.616 12.685 -0.484 1.00 28.72 283 VAL A C 1
ATOM 2164 O O . VAL A 1 283 ? 0.573 12.605 0.164 1.00 28.72 283 VAL A O 1
ATOM 2167 N N . VAL A 1 284 ? 1.625 13.000 -1.780 1.00 29.67 284 VAL A N 1
ATOM 2168 C CA . VAL A 1 284 ? 0.393 13.186 -2.547 1.00 29.67 284 VAL A CA 1
ATOM 2169 C C . VAL A 1 284 ? -0.187 11.805 -2.855 1.00 29.67 284 VAL A C 1
ATOM 2171 O O . VAL A 1 284 ? 0.144 11.175 -3.855 1.00 29.67 284 VAL A O 1
ATOM 2174 N N . CYS A 1 285 ? -1.045 11.311 -1.964 1.00 27.27 285 CYS A N 1
ATOM 2175 C CA . CYS A 1 285 ? -1.922 10.181 -2.245 1.00 27.27 285 CYS A CA 1
ATOM 2176 C C . CYS A 1 285 ? -3.174 10.722 -2.951 1.00 27.27 285 CYS A C 1
ATOM 2178 O O . CYS A 1 285 ? -4.138 11.143 -2.310 1.00 27.27 285 CYS A O 1
ATOM 2180 N N . CYS A 1 286 ? -3.149 10.775 -4.284 1.00 31.11 286 CYS A N 1
ATOM 2181 C CA . CYS A 1 286 ? -4.326 11.147 -5.066 1.00 31.11 286 CYS A CA 1
ATOM 2182 C C . CYS A 1 286 ? -5.265 9.940 -5.168 1.00 31.11 286 CYS A C 1
ATOM 2184 O O . CYS A 1 286 ? -5.021 9.002 -5.929 1.00 31.11 286 CYS A O 1
ATOM 2186 N N . THR A 1 287 ? -6.365 9.963 -4.415 1.00 28.02 287 THR A N 1
ATOM 2187 C CA . THR A 1 287 ? -7.486 9.044 -4.631 1.00 28.02 287 THR A CA 1
ATOM 2188 C C . THR A 1 287 ? -8.316 9.541 -5.809 1.00 28.02 287 THR A C 1
ATOM 2190 O O . THR A 1 287 ? -9.010 10.550 -5.715 1.00 28.02 287 THR A O 1
ATOM 2193 N N . TYR A 1 288 ? -8.245 8.849 -6.948 1.00 30.89 288 TYR A N 1
ATOM 2194 C CA . TYR A 1 288 ? -9.069 9.194 -8.105 1.00 30.89 288 TYR A CA 1
ATOM 2195 C C . TYR A 1 288 ? -10.391 8.423 -8.044 1.00 30.89 288 TYR A C 1
ATOM 2197 O O . TYR A 1 288 ? -10.474 7.238 -8.371 1.00 30.89 288 TYR A O 1
ATOM 2205 N N . THR A 1 289 ? -11.457 9.098 -7.620 1.00 29.06 289 THR A N 1
ATOM 2206 C CA . THR A 1 289 ? -12.823 8.616 -7.840 1.00 29.06 289 THR A CA 1
ATOM 2207 C C . THR A 1 289 ? -13.291 9.119 -9.202 1.00 29.06 289 THR A C 1
ATOM 2209 O O . THR A 1 289 ? -13.871 10.192 -9.318 1.00 29.06 289 THR A O 1
ATOM 2212 N N . ALA A 1 290 ? -13.022 8.349 -10.262 1.00 29.48 290 ALA A N 1
ATOM 2213 C CA . ALA A 1 290 ? -13.696 8.585 -11.537 1.00 29.48 290 ALA A CA 1
ATOM 2214 C C . ALA A 1 290 ? -15.204 8.383 -11.310 1.00 29.48 290 ALA A C 1
ATOM 2216 O O . ALA A 1 290 ? -15.619 7.272 -10.953 1.00 29.48 290 ALA A O 1
ATOM 2217 N N . ARG A 1 291 ? -15.991 9.458 -11.435 1.00 25.58 291 ARG A N 1
ATOM 2218 C CA . ARG A 1 291 ? -17.445 9.359 -11.623 1.00 25.58 291 ARG A CA 1
ATOM 2219 C C . ARG A 1 291 ? -17.714 8.773 -13.021 1.00 25.58 291 ARG A C 1
ATOM 2221 O O . ARG A 1 291 ? -16.849 8.951 -13.879 1.00 25.58 291 ARG A O 1
ATOM 2228 N N . PRO A 1 292 ? -18.816 8.017 -13.186 1.00 37.50 292 PRO A N 1
ATOM 2229 C CA . PRO A 1 292 ? -19.137 7.296 -14.420 1.00 37.50 292 PRO A CA 1
ATOM 2230 C C . PRO A 1 292 ? -19.179 8.200 -15.651 1.00 37.50 292 PRO A C 1
ATOM 2232 O O . PRO A 1 292 ? -19.515 9.397 -15.490 1.00 37.50 292 PRO A O 1
#

Foldseek 3Di:
DDDDDDDDDDPPDPPPPPCQDPDDQDQLLDDDPDADDDPDPQWDDDPFKIKGKDWDKDWDWDADPNDIDIHIDIDIDIDIDTQDEWQEAEAEEALLALVNLVLQLLLLQSLSQPWFADPVGIDTRHDPVDQQRNDWDWPAADPVPRHTDIDRNCRNGPYDRSNSYHYAYEYLAFDQSLRSNVVSPPDDPRSSVRSSVVSNVRHGHAADADDPQFDDPVCPVRRPRHDDDDPPVVRVVVVVVVQDCVVVVTPWYKYWYPDDGTDDDDPDPDDDDDDDDDDDDDTPTDTDDDDD